Protein AF-A0AAN9VU39-F1 (afdb_monomer)

Structure (mmCIF, N/CA/C/O backbone):
data_AF-A0AAN9VU39-F1
#
_entry.id   AF-A0AAN9VU39-F1
#
loop_
_atom_site.group_PDB
_atom_site.id
_atom_site.type_symbol
_atom_site.label_atom_id
_atom_site.label_alt_id
_atom_site.label_comp_id
_atom_site.label_asym_id
_atom_site.label_entity_id
_atom_site.label_seq_id
_atom_site.pdbx_PDB_ins_code
_atom_site.Cartn_x
_atom_site.Cartn_y
_atom_site.Cartn_z
_atom_site.occupancy
_atom_site.B_iso_or_equiv
_atom_site.auth_seq_id
_atom_site.auth_comp_id
_atom_site.auth_asym_id
_atom_site.auth_atom_id
_atom_site.pdbx_PDB_model_num
ATOM 1 N N . MET A 1 1 ? 54.648 -0.731 -47.986 1.00 44.53 1 MET A N 1
ATOM 2 C CA . MET A 1 1 ? 53.985 -0.666 -46.664 1.00 44.53 1 MET A CA 1
ATOM 3 C C . MET A 1 1 ? 52.803 0.319 -46.688 1.00 44.53 1 MET A C 1
ATOM 5 O O . MET A 1 1 ? 52.684 1.154 -45.809 1.00 44.53 1 MET A O 1
ATOM 9 N N . ALA A 1 2 ? 51.923 0.244 -47.694 1.00 48.84 2 ALA A N 1
ATOM 10 C CA . ALA A 1 2 ? 50.737 1.105 -47.787 1.00 48.84 2 ALA A CA 1
ATOM 11 C C . ALA A 1 2 ? 49.758 0.513 -48.813 1.00 48.84 2 ALA A C 1
ATOM 13 O O . ALA A 1 2 ? 49.838 0.842 -49.988 1.00 48.84 2 ALA A O 1
ATOM 14 N N . ALA A 1 3 ? 48.916 -0.435 -48.392 1.00 48.38 3 ALA A N 1
ATOM 15 C CA . ALA A 1 3 ? 47.762 -0.904 -49.168 1.00 48.38 3 ALA A CA 1
ATOM 16 C C . ALA A 1 3 ? 46.893 -1.836 -48.306 1.00 48.38 3 ALA A C 1
ATOM 18 O O . ALA A 1 3 ? 47.173 -3.031 -48.231 1.00 48.38 3 ALA A O 1
ATOM 19 N N . ARG A 1 4 ? 45.877 -1.284 -47.627 1.00 50.50 4 ARG A N 1
ATOM 20 C CA . ARG A 1 4 ? 44.610 -1.950 -47.239 1.00 50.50 4 ARG A CA 1
ATOM 21 C C . ARG A 1 4 ? 43.811 -1.029 -46.309 1.00 50.50 4 ARG A C 1
ATOM 23 O O . ARG A 1 4 ? 43.969 -1.101 -45.096 1.00 50.50 4 ARG A O 1
ATOM 30 N N . ALA A 1 5 ? 42.959 -0.173 -46.872 1.00 52.25 5 ALA A N 1
ATOM 31 C CA . ALA A 1 5 ? 41.989 0.600 -46.086 1.00 52.25 5 ALA A CA 1
ATOM 32 C C . ALA A 1 5 ? 40.611 0.781 -46.759 1.00 52.25 5 ALA A C 1
ATOM 34 O O . ALA A 1 5 ? 39.761 1.452 -46.189 1.00 52.25 5 ALA A O 1
ATOM 35 N N . ASP A 1 6 ? 40.329 0.135 -47.897 1.00 48.12 6 ASP A N 1
ATOM 36 C CA . ASP A 1 6 ? 39.118 0.449 -48.688 1.00 48.12 6 ASP A CA 1
ATOM 37 C C . ASP A 1 6 ? 37.957 -0.554 -48.524 1.00 48.12 6 ASP A C 1
ATOM 39 O O . ASP A 1 6 ? 37.041 -0.618 -49.337 1.00 48.12 6 ASP A O 1
ATOM 43 N N . GLY A 1 7 ? 37.962 -1.361 -47.458 1.00 48.09 7 GLY A N 1
ATOM 44 C CA . GLY A 1 7 ? 37.033 -2.490 -47.300 1.00 48.09 7 GLY A CA 1
ATOM 45 C C . GLY A 1 7 ? 35.745 -2.259 -46.494 1.00 48.09 7 GLY A C 1
ATOM 46 O O . GLY A 1 7 ? 34.995 -3.216 -46.326 1.00 48.09 7 GLY A O 1
ATOM 47 N N . CYS A 1 8 ? 35.469 -1.063 -45.954 1.00 53.00 8 CYS A N 1
ATOM 48 C CA . CYS A 1 8 ? 34.402 -0.885 -44.942 1.00 53.00 8 CYS A CA 1
ATOM 49 C C . CYS A 1 8 ? 33.122 -0.158 -45.400 1.00 53.00 8 CYS A C 1
ATOM 51 O O . CYS A 1 8 ? 32.190 -0.028 -44.608 1.0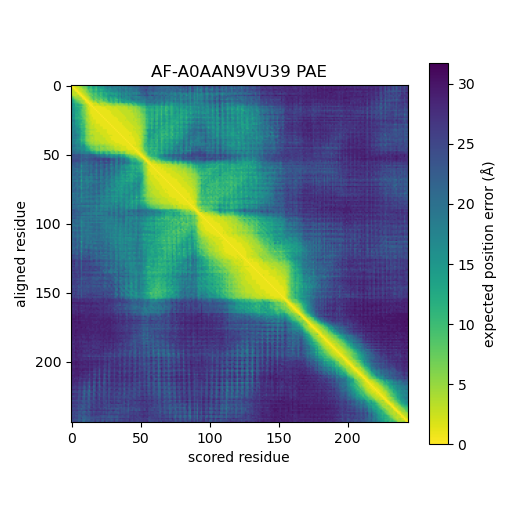0 53.00 8 CYS A O 1
ATOM 53 N N . ALA A 1 9 ? 33.019 0.311 -46.645 1.00 53.66 9 ALA A N 1
ATOM 54 C CA . ALA A 1 9 ? 31.942 1.237 -47.021 1.00 53.66 9 ALA A CA 1
ATOM 55 C C . ALA A 1 9 ? 30.575 0.587 -47.350 1.00 53.66 9 ALA A C 1
ATOM 57 O O . ALA A 1 9 ? 29.574 1.293 -47.423 1.00 53.66 9 ALA A O 1
ATOM 58 N N . ALA A 1 10 ? 30.483 -0.738 -47.518 1.00 51.12 10 ALA A N 1
ATOM 59 C CA . ALA A 1 10 ? 29.269 -1.372 -48.060 1.00 51.12 10 ALA A CA 1
ATOM 60 C C . ALA A 1 10 ? 28.300 -1.989 -47.020 1.00 51.12 10 ALA A C 1
ATOM 62 O O . ALA A 1 10 ? 27.212 -2.422 -47.390 1.00 51.12 10 ALA A O 1
ATOM 63 N N . ALA A 1 11 ? 28.641 -2.021 -45.724 1.00 52.16 11 ALA A N 1
ATOM 64 C CA . ALA A 1 11 ? 27.819 -2.677 -44.689 1.00 52.16 11 ALA A CA 1
ATOM 65 C C . ALA A 1 11 ? 26.810 -1.750 -43.964 1.00 52.16 11 ALA A C 1
ATOM 67 O O . ALA A 1 11 ? 26.073 -2.195 -43.084 1.00 52.16 11 ALA A O 1
ATOM 68 N N . ALA A 1 12 ? 26.745 -0.465 -44.329 1.00 54.16 12 ALA A N 1
ATOM 69 C CA . ALA A 1 12 ? 25.975 0.558 -43.614 1.00 54.16 12 ALA A CA 1
ATOM 70 C C . ALA A 1 12 ? 24.429 0.403 -43.590 1.00 54.16 12 ALA A C 1
ATOM 72 O O . ALA A 1 12 ? 23.830 0.778 -42.581 1.00 54.16 12 ALA A O 1
ATOM 73 N N . PRO A 1 13 ? 23.727 -0.130 -44.614 1.00 57.16 13 PRO A N 1
ATOM 74 C CA . PRO A 1 13 ? 22.259 -0.120 -44.587 1.00 57.16 13 PRO A CA 1
ATOM 75 C C . PRO A 1 13 ? 21.657 -1.215 -43.689 1.00 57.16 13 PRO A C 1
ATOM 77 O O . PRO A 1 13 ? 20.570 -1.034 -43.136 1.00 57.16 13 PRO A O 1
ATOM 80 N N . ALA A 1 14 ? 22.364 -2.332 -43.486 1.00 60.28 14 ALA A N 1
ATOM 81 C CA . ALA A 1 14 ? 21.881 -3.433 -42.650 1.00 60.28 14 ALA A CA 1
ATOM 82 C C . ALA A 1 14 ? 21.892 -3.083 -41.149 1.00 60.28 14 ALA A C 1
ATOM 84 O O . ALA A 1 14 ? 21.005 -3.506 -40.404 1.00 60.28 14 ALA A O 1
ATOM 85 N N . SER A 1 15 ? 22.850 -2.262 -40.703 1.00 72.69 15 SER A N 1
ATOM 86 C CA . SER A 1 15 ? 22.957 -1.847 -39.299 1.00 72.69 15 SER A CA 1
ATOM 87 C C . SER A 1 15 ? 21.875 -0.838 -38.901 1.00 72.69 15 SER A C 1
ATOM 89 O O . SER A 1 15 ? 21.343 -0.921 -37.795 1.00 72.69 15 SER A O 1
ATOM 91 N N . ALA A 1 16 ? 21.468 0.052 -39.812 1.00 73.06 16 ALA A N 1
ATOM 92 C CA . ALA A 1 16 ? 20.385 1.005 -39.569 1.00 73.06 16 ALA A CA 1
ATOM 93 C C . ALA A 1 16 ? 19.025 0.304 -39.386 1.00 73.06 16 ALA A C 1
ATOM 95 O O . ALA A 1 16 ? 18.257 0.645 -38.483 1.00 73.06 16 ALA A O 1
ATOM 96 N N . ALA A 1 17 ? 18.743 -0.722 -40.196 1.00 74.94 17 ALA A N 1
ATOM 97 C CA . ALA A 1 17 ? 17.526 -1.521 -40.064 1.00 74.94 17 ALA A CA 1
ATOM 98 C C . ALA A 1 17 ? 17.496 -2.317 -38.746 1.00 74.94 17 ALA A C 1
ATOM 100 O O . ALA A 1 17 ? 16.461 -2.357 -38.074 1.00 74.94 17 ALA A O 1
ATOM 101 N N . ALA A 1 18 ? 18.634 -2.891 -38.339 1.00 73.19 18 ALA A N 1
ATOM 102 C CA . ALA A 1 18 ? 18.771 -3.596 -37.065 1.00 73.19 18 ALA A CA 1
ATOM 103 C C . ALA A 1 18 ? 18.602 -2.655 -35.857 1.00 73.19 18 ALA A C 1
ATOM 105 O O . ALA A 1 18 ? 17.872 -2.982 -34.920 1.00 73.19 18 ALA A O 1
ATOM 106 N N . ALA A 1 19 ? 19.188 -1.454 -35.905 1.00 70.25 19 ALA A N 1
ATOM 107 C CA . ALA A 1 19 ? 19.027 -0.437 -34.867 1.00 70.25 19 ALA A CA 1
ATOM 108 C C . ALA A 1 19 ? 17.564 0.025 -34.738 1.00 70.25 19 ALA A C 1
ATOM 110 O O . ALA A 1 19 ? 17.028 0.111 -33.633 1.00 70.25 19 ALA A O 1
ATOM 111 N N . ALA A 1 20 ? 16.875 0.239 -35.863 1.00 75.88 20 ALA A N 1
ATOM 112 C CA . ALA A 1 20 ? 15.457 0.590 -35.862 1.00 75.88 20 ALA A CA 1
ATOM 113 C C . ALA A 1 20 ? 14.568 -0.549 -35.326 1.00 75.88 20 ALA A C 1
ATOM 115 O O . ALA A 1 20 ? 13.568 -0.295 -34.651 1.00 75.88 20 ALA A O 1
ATOM 116 N N . ALA A 1 21 ? 14.906 -1.811 -35.608 1.00 77.56 21 ALA A N 1
ATOM 117 C CA . ALA A 1 21 ? 14.196 -2.964 -35.055 1.00 77.56 21 ALA A CA 1
ATOM 118 C C . ALA A 1 21 ? 14.378 -3.066 -33.532 1.00 77.56 21 ALA A C 1
ATOM 120 O O . ALA A 1 21 ? 13.396 -3.261 -32.813 1.00 77.56 21 ALA A O 1
ATOM 121 N N . LEU A 1 22 ? 15.600 -2.849 -33.037 1.00 78.62 22 LEU A N 1
ATOM 122 C CA . LEU A 1 22 ? 15.905 -2.853 -31.608 1.00 78.62 22 LEU A CA 1
ATOM 123 C C . LEU A 1 22 ? 15.199 -1.707 -30.869 1.00 78.62 22 LEU A C 1
ATOM 125 O O . LEU A 1 22 ? 14.586 -1.942 -29.830 1.00 78.62 22 LEU A O 1
ATOM 129 N N . ALA A 1 23 ? 15.195 -0.498 -31.436 1.00 71.75 23 ALA A N 1
ATOM 130 C CA . ALA A 1 23 ? 14.487 0.648 -30.864 1.00 71.75 23 ALA A CA 1
ATOM 131 C C . ALA A 1 23 ? 12.974 0.388 -30.746 1.00 71.75 23 ALA A C 1
ATOM 133 O O . ALA A 1 23 ? 12.364 0.685 -29.719 1.00 71.75 23 ALA A O 1
ATOM 134 N N . ARG A 1 24 ? 12.357 -0.241 -31.758 1.00 84.44 24 ARG A N 1
ATOM 135 C CA . ARG A 1 24 ? 10.939 -0.642 -31.689 1.00 84.44 24 ARG A CA 1
ATOM 136 C C . ARG A 1 24 ? 10.691 -1.728 -30.646 1.00 84.44 24 ARG A C 1
ATOM 138 O O . ARG A 1 24 ? 9.650 -1.700 -29.993 1.00 84.44 24 ARG A O 1
ATOM 145 N N . ALA A 1 25 ? 11.614 -2.676 -30.487 1.00 69.50 25 ALA A N 1
ATOM 146 C CA . ALA A 1 25 ? 11.512 -3.697 -29.451 1.00 69.50 25 ALA A CA 1
ATOM 147 C C . ALA A 1 25 ? 11.569 -3.064 -28.052 1.00 69.50 25 ALA A C 1
ATOM 149 O O . ALA A 1 25 ? 10.675 -3.307 -27.248 1.00 69.50 25 ALA A O 1
ATOM 150 N N . GLN A 1 26 ? 12.533 -2.174 -27.800 1.00 75.12 26 GLN A N 1
ATOM 151 C CA . GLN A 1 26 ? 12.652 -1.445 -26.533 1.00 75.12 26 GLN A CA 1
ATOM 152 C C . GLN A 1 26 ? 11.419 -0.580 -26.240 1.00 75.12 26 GLN A C 1
ATOM 154 O O . GLN A 1 26 ? 10.913 -0.598 -25.118 1.00 75.12 26 GLN A O 1
ATOM 159 N N . ALA A 1 27 ? 10.881 0.111 -27.250 1.00 69.38 27 ALA A N 1
ATOM 160 C CA . ALA A 1 27 ? 9.658 0.898 -27.107 1.00 69.38 27 ALA A CA 1
ATOM 161 C C . ALA A 1 27 ? 8.452 0.033 -26.704 1.00 69.38 27 ALA A C 1
ATOM 163 O O . ALA A 1 27 ? 7.674 0.430 -25.839 1.00 69.38 27 ALA A O 1
ATOM 164 N N . ARG A 1 28 ? 8.309 -1.174 -27.272 1.00 79.00 28 ARG A N 1
ATOM 165 C CA . ARG A 1 28 ? 7.238 -2.112 -26.892 1.00 79.00 28 ARG A CA 1
ATOM 166 C C . ARG A 1 28 ? 7.390 -2.602 -25.457 1.00 79.00 28 ARG A C 1
ATOM 168 O O . ARG A 1 28 ? 6.394 -2.660 -24.742 1.00 79.00 28 ARG A O 1
ATOM 175 N N . THR A 1 29 ? 8.609 -2.913 -25.022 1.00 69.12 29 THR A N 1
ATOM 176 C CA . THR A 1 29 ? 8.865 -3.360 -23.644 1.00 69.12 29 THR A CA 1
ATOM 177 C C . THR A 1 29 ? 8.568 -2.252 -22.633 1.00 69.12 29 THR A C 1
ATOM 179 O O . THR A 1 29 ? 7.938 -2.513 -21.610 1.00 69.12 29 THR A O 1
ATOM 182 N N . ALA A 1 30 ? 8.940 -1.005 -22.942 1.00 63.50 30 ALA A N 1
ATOM 183 C CA . ALA A 1 30 ? 8.616 0.155 -22.112 1.00 63.50 30 ALA A CA 1
ATOM 184 C C . ALA A 1 30 ? 7.100 0.402 -22.036 1.00 63.50 30 ALA A C 1
ATOM 186 O O . ALA A 1 30 ? 6.550 0.645 -20.964 1.00 63.50 30 ALA A O 1
ATOM 187 N N . LEU A 1 31 ? 6.392 0.282 -23.161 1.00 75.06 31 LEU A N 1
ATOM 188 C CA . LEU A 1 31 ? 4.941 0.459 -23.194 1.00 75.06 31 LEU A CA 1
ATOM 189 C C . LEU A 1 31 ? 4.217 -0.658 -22.422 1.00 75.06 31 LEU A C 1
ATOM 191 O O . LEU A 1 31 ? 3.244 -0.388 -21.720 1.00 75.06 31 LEU A O 1
ATOM 195 N N . ALA A 1 32 ? 4.736 -1.890 -22.468 1.00 67.62 32 ALA A N 1
ATOM 196 C CA . ALA A 1 32 ? 4.231 -3.010 -21.677 1.00 67.62 32 ALA A CA 1
ATOM 197 C C . ALA A 1 32 ? 4.442 -2.804 -20.166 1.00 67.62 32 ALA A C 1
ATOM 199 O O . ALA A 1 32 ? 3.538 -3.102 -19.387 1.00 67.62 32 ALA A O 1
ATOM 200 N N . SER A 1 33 ? 5.585 -2.250 -19.735 1.00 69.19 33 SER A N 1
ATOM 201 C CA . SER A 1 33 ? 5.814 -1.962 -18.312 1.00 69.19 33 SER A CA 1
ATOM 202 C C . SER A 1 33 ? 4.909 -0.842 -17.799 1.00 69.19 33 SER A C 1
ATOM 204 O O . SER A 1 33 ? 4.394 -0.936 -16.687 1.00 69.19 33 SER A O 1
ATOM 206 N N . VAL A 1 34 ? 4.668 0.193 -18.612 1.00 71.94 34 VAL A N 1
ATOM 207 C CA . VAL A 1 34 ? 3.718 1.268 -18.284 1.00 71.94 34 VAL A CA 1
ATOM 208 C C . VAL A 1 34 ? 2.296 0.715 -18.189 1.00 71.94 34 VAL A C 1
ATOM 210 O O . VAL A 1 34 ? 1.611 0.972 -17.202 1.00 71.94 34 VAL A O 1
ATOM 213 N N . ALA A 1 35 ? 1.865 -0.098 -19.159 1.00 70.81 35 ALA A N 1
ATOM 214 C CA . ALA A 1 35 ? 0.548 -0.732 -19.135 1.00 70.81 35 ALA A CA 1
ATOM 215 C C . ALA A 1 35 ? 0.366 -1.645 -17.911 1.00 70.81 35 ALA A C 1
ATOM 217 O O . ALA A 1 35 ? -0.688 -1.619 -17.279 1.00 70.81 35 ALA A O 1
ATOM 218 N N . PHE A 1 36 ? 1.400 -2.399 -17.526 1.00 73.81 36 PHE A N 1
ATOM 219 C CA . PHE A 1 36 ? 1.379 -3.225 -16.319 1.00 73.81 36 PHE A CA 1
ATOM 220 C C . PHE A 1 36 ? 1.306 -2.381 -15.036 1.00 73.81 36 PHE A C 1
ATOM 222 O O . PHE A 1 36 ? 0.538 -2.703 -14.133 1.00 73.81 36 PHE A O 1
ATOM 229 N N . GLY A 1 37 ? 2.037 -1.262 -14.969 1.00 71.00 37 GLY A N 1
ATOM 230 C CA . GLY A 1 37 ? 1.946 -0.310 -13.858 1.00 71.00 37 GLY A CA 1
ATOM 231 C C . GLY A 1 37 ? 0.550 0.306 -13.718 1.00 71.00 37 GLY A C 1
ATOM 232 O O . GLY A 1 37 ? 0.005 0.345 -12.617 1.00 71.00 37 GLY A O 1
ATOM 233 N N . ILE A 1 38 ? -0.065 0.715 -14.835 1.00 69.44 38 ILE A N 1
ATOM 234 C CA . ILE A 1 38 ? -1.448 1.218 -14.864 1.00 69.44 38 ILE A CA 1
ATOM 235 C C . ILE A 1 38 ? -2.428 0.119 -14.437 1.00 69.44 38 ILE A C 1
ATOM 237 O O . ILE A 1 38 ? -3.315 0.379 -13.629 1.00 69.44 38 ILE A O 1
ATOM 241 N N . TYR A 1 39 ? -2.248 -1.118 -14.910 1.00 71.88 39 TYR A N 1
ATOM 242 C CA . TYR A 1 39 ? -3.074 -2.256 -14.502 1.00 71.88 39 TYR A CA 1
ATOM 243 C C . TYR A 1 39 ? -3.011 -2.496 -12.989 1.00 71.88 39 TYR A C 1
ATOM 245 O O . TYR A 1 39 ? -4.054 -2.631 -12.354 1.00 71.88 39 TYR A O 1
ATOM 253 N N . LEU A 1 40 ? -1.815 -2.488 -12.389 1.00 73.19 40 LEU A N 1
ATOM 254 C CA . LEU A 1 40 ? -1.658 -2.636 -10.939 1.00 73.19 40 LEU A CA 1
ATOM 255 C C . LEU A 1 40 ? -2.275 -1.468 -10.160 1.00 73.19 40 LEU A C 1
ATOM 257 O O . LEU A 1 40 ? -2.886 -1.696 -9.116 1.00 73.19 40 LEU A O 1
ATOM 261 N N . LEU A 1 41 ? -2.171 -0.238 -10.673 1.00 72.19 41 LEU A N 1
ATOM 262 C CA . LEU A 1 41 ? -2.817 0.935 -10.082 1.00 72.19 41 LEU A CA 1
ATOM 263 C C . LEU A 1 41 ? -4.348 0.796 -10.101 1.00 72.19 41 LEU A C 1
ATOM 265 O O . LEU A 1 41 ? -5.001 1.002 -9.079 1.00 72.19 41 LEU A O 1
ATOM 269 N N . CYS A 1 42 ? -4.919 0.394 -11.240 1.00 66.19 42 CYS A N 1
ATOM 270 C CA . CYS A 1 42 ? -6.352 0.144 -11.383 1.00 66.19 42 CYS A CA 1
ATOM 271 C C . CYS A 1 42 ? -6.821 -1.017 -10.500 1.00 66.19 42 CYS A C 1
ATOM 273 O O . CYS A 1 42 ? -7.872 -0.913 -9.871 1.00 66.19 42 CYS A O 1
ATOM 275 N N . LEU A 1 43 ? -6.041 -2.097 -10.408 1.00 72.12 43 LEU A N 1
ATOM 276 C CA . LEU A 1 43 ? -6.352 -3.241 -9.554 1.00 72.12 43 LEU A CA 1
ATOM 277 C C . LEU A 1 43 ? -6.331 -2.843 -8.072 1.00 72.12 43 LEU A C 1
ATOM 279 O O . LEU A 1 43 ? -7.237 -3.215 -7.332 1.00 72.12 43 LEU A O 1
ATOM 283 N N . GLY A 1 44 ? -5.359 -2.023 -7.657 1.00 62.25 44 GLY A N 1
ATOM 284 C CA . GLY A 1 44 ? -5.313 -1.427 -6.321 1.00 62.25 44 GLY A CA 1
ATOM 285 C C . GLY A 1 44 ? -6.517 -0.524 -6.038 1.00 62.25 44 GLY A C 1
ATOM 286 O O . GLY A 1 44 ? -7.136 -0.643 -4.983 1.00 62.25 44 GLY A O 1
ATOM 287 N N . GLY A 1 45 ? -6.910 0.320 -6.998 1.00 61.69 45 GLY A N 1
ATOM 288 C CA . GLY A 1 45 ? -8.104 1.168 -6.900 1.00 61.69 45 GLY A CA 1
ATOM 289 C C . GLY A 1 45 ? -9.411 0.374 -6.791 1.00 61.69 45 GLY A C 1
ATOM 290 O O . GLY A 1 45 ? -10.259 0.686 -5.957 1.00 61.69 45 GLY A O 1
ATOM 291 N N . ALA A 1 46 ? -9.557 -0.700 -7.570 1.00 62.41 46 ALA A N 1
ATOM 292 C CA . ALA A 1 46 ? -10.714 -1.59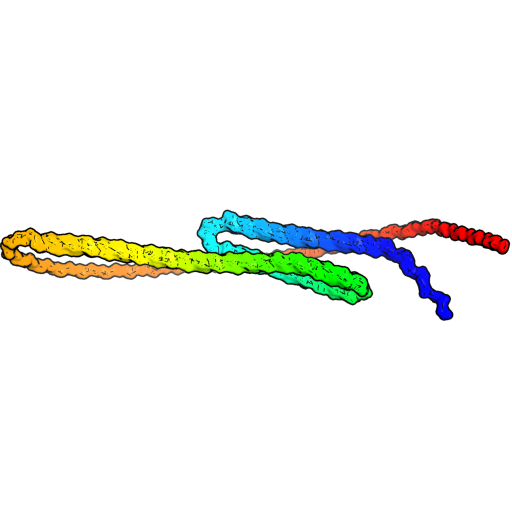2 -7.499 1.00 62.41 46 ALA A CA 1
ATOM 293 C C . ALA A 1 46 ? -10.783 -2.342 -6.156 1.00 62.41 46 ALA A C 1
ATOM 295 O O . ALA A 1 46 ? -11.868 -2.506 -5.596 1.00 62.41 46 ALA A O 1
ATOM 296 N N . TYR A 1 47 ? -9.630 -2.735 -5.600 1.00 53.88 47 TYR A N 1
ATOM 297 C CA . TYR A 1 47 ? -9.546 -3.356 -4.275 1.00 53.88 47 TYR A CA 1
ATOM 298 C C . TYR A 1 47 ? -9.934 -2.389 -3.145 1.00 53.88 47 TYR A C 1
ATOM 300 O O . TYR A 1 47 ? -10.554 -2.806 -2.167 1.00 53.88 47 TYR A O 1
ATOM 308 N N . LEU A 1 48 ? -9.623 -1.095 -3.291 1.00 52.44 48 LEU A N 1
ATOM 309 C CA . LEU A 1 48 ? -10.047 -0.042 -2.359 1.00 52.44 48 LEU A CA 1
ATOM 310 C C . LEU A 1 48 ? -11.565 0.204 -2.414 1.00 52.44 48 LEU A C 1
ATOM 312 O O . LEU A 1 48 ? -12.178 0.444 -1.377 1.00 52.44 48 LEU A O 1
ATOM 316 N N . GLY A 1 49 ? -12.185 0.085 -3.593 1.00 50.62 49 GLY A N 1
ATOM 317 C CA . GLY A 1 49 ? -13.632 0.262 -3.768 1.00 50.62 49 GLY A CA 1
ATOM 318 C C . GLY A 1 49 ? -14.493 -0.864 -3.178 1.00 50.62 49 GLY A C 1
ATOM 319 O O . GLY A 1 49 ? -15.630 -0.621 -2.784 1.00 50.62 49 GLY A O 1
ATOM 320 N N . TYR A 1 50 ? -13.958 -2.084 -3.068 1.00 51.06 50 TYR A N 1
ATOM 321 C CA . TYR A 1 50 ? -14.697 -3.254 -2.565 1.00 51.06 50 TYR A CA 1
ATOM 322 C C . TYR A 1 50 ? -14.622 -3.451 -1.038 1.00 51.06 50 TYR A C 1
ATOM 324 O O . TYR A 1 50 ? -15.296 -4.322 -0.490 1.00 51.06 50 TYR A O 1
ATOM 332 N N . GLY A 1 51 ? -13.812 -2.659 -0.330 1.00 45.06 51 GLY A N 1
ATOM 333 C CA . GLY A 1 51 ? -13.430 -2.911 1.062 1.00 45.06 51 GLY A CA 1
ATOM 334 C C . GLY A 1 51 ? -14.040 -1.970 2.099 1.00 45.06 51 GLY A C 1
ATOM 335 O O . GLY A 1 51 ? -13.341 -1.586 3.028 1.00 45.06 51 GLY A O 1
ATOM 336 N N . HIS A 1 52 ? -15.311 -1.583 1.987 1.00 46.47 52 HIS A N 1
ATOM 337 C CA . HIS A 1 52 ? -15.914 -0.595 2.898 1.00 46.47 52 HIS A CA 1
ATOM 338 C C . HIS A 1 52 ? -16.286 -1.129 4.304 1.00 46.47 52 HIS A C 1
ATOM 340 O O . HIS A 1 52 ? -16.967 -0.437 5.062 1.00 46.47 52 HIS A O 1
ATOM 346 N N . SER A 1 53 ? -15.865 -2.345 4.692 1.00 54.31 53 SER A N 1
ATOM 347 C CA . SER A 1 53 ? -16.289 -2.960 5.972 1.00 54.31 53 SER A CA 1
ATOM 348 C C . SER A 1 53 ? -15.213 -3.649 6.816 1.00 54.31 53 SER A C 1
ATOM 350 O O . SER A 1 53 ? -15.540 -4.177 7.872 1.00 54.31 53 SER A O 1
ATOM 352 N N . TYR A 1 54 ? -13.930 -3.595 6.458 1.00 48.59 54 TYR A N 1
ATOM 353 C CA . TYR A 1 54 ? -12.864 -4.046 7.361 1.00 48.59 54 TYR A CA 1
ATOM 354 C C . TYR A 1 54 ? -11.699 -3.065 7.287 1.00 48.59 54 TYR A C 1
ATOM 356 O O . TYR A 1 54 ? -11.286 -2.699 6.203 1.00 48.59 54 TYR A O 1
ATOM 364 N N . HIS A 1 55 ? -11.189 -2.618 8.433 1.00 54.91 55 HIS A N 1
ATOM 365 C CA . HIS A 1 55 ? -10.258 -1.484 8.582 1.00 54.91 55 HIS A CA 1
ATOM 366 C C . HIS A 1 55 ? -8.765 -1.869 8.409 1.00 54.91 55 HIS A C 1
ATOM 368 O O . HIS A 1 55 ? -7.876 -1.042 8.576 1.00 54.91 55 HIS A O 1
ATOM 374 N N . ARG A 1 56 ? -8.466 -3.137 8.080 1.00 56.56 56 ARG A N 1
ATOM 375 C CA . ARG A 1 56 ? -7.106 -3.675 7.837 1.00 56.56 56 ARG A CA 1
ATOM 376 C C . ARG A 1 56 ? -6.587 -3.727 6.376 1.00 56.56 56 ARG A C 1
ATOM 378 O O . ARG A 1 56 ? -5.375 -3.837 6.216 1.00 56.56 56 ARG A O 1
ATOM 385 N N . PRO A 1 57 ? -7.397 -3.673 5.300 1.00 56.12 57 PRO A N 1
ATOM 386 C CA . PRO A 1 57 ? -6.924 -3.882 3.935 1.00 56.12 57 PRO A CA 1
ATOM 387 C C . PRO A 1 57 ? -6.212 -2.659 3.346 1.00 56.12 57 PRO A C 1
ATOM 389 O O . PRO A 1 57 ? -5.390 -2.836 2.456 1.00 56.12 57 PRO A O 1
ATOM 392 N N . ILE A 1 58 ? -6.453 -1.441 3.848 1.00 59.59 58 ILE A N 1
ATOM 393 C CA . ILE A 1 58 ? -5.836 -0.216 3.305 1.00 59.59 58 ILE A CA 1
ATOM 394 C C . ILE A 1 58 ? -4.325 -0.202 3.567 1.00 59.59 58 ILE A C 1
ATOM 396 O O . ILE A 1 58 ? -3.538 0.050 2.656 1.00 59.59 58 ILE A O 1
ATOM 400 N N . THR A 1 59 ? -3.898 -0.560 4.779 1.00 59.78 59 THR A N 1
ATOM 401 C CA . THR A 1 59 ? -2.474 -0.628 5.138 1.00 59.78 59 THR A CA 1
ATOM 402 C C . THR A 1 59 ? -1.750 -1.725 4.352 1.00 59.78 59 THR A C 1
ATOM 404 O O . THR A 1 59 ? -0.633 -1.513 3.886 1.00 59.78 59 THR A O 1
ATOM 407 N N . TYR A 1 60 ? -2.404 -2.872 4.129 1.00 60.75 60 TYR A N 1
ATOM 408 C CA . TYR A 1 60 ? -1.870 -3.949 3.288 1.00 60.75 60 TYR A CA 1
ATOM 409 C C . TYR A 1 60 ? -1.807 -3.562 1.807 1.00 60.75 60 TYR A C 1
ATOM 411 O O . TYR A 1 60 ? -0.829 -3.881 1.137 1.00 60.75 60 TYR A O 1
ATOM 419 N N . ALA A 1 61 ? -2.806 -2.845 1.291 1.00 61.84 61 ALA A N 1
ATOM 420 C CA . ALA A 1 61 ? -2.810 -2.366 -0.087 1.00 61.84 61 ALA A CA 1
ATOM 421 C C . ALA A 1 61 ? -1.690 -1.342 -0.322 1.00 61.84 61 ALA A C 1
ATOM 423 O O . ALA A 1 61 ? -0.946 -1.469 -1.290 1.00 61.84 61 ALA A O 1
ATOM 424 N N . LEU A 1 62 ? -1.502 -0.387 0.594 1.00 66.50 62 LEU A N 1
ATOM 425 C CA . LEU A 1 62 ? -0.405 0.581 0.523 1.00 66.50 62 LEU A CA 1
ATOM 426 C C . LEU A 1 62 ? 0.969 -0.089 0.658 1.00 66.50 62 LEU A C 1
ATOM 428 O O . LEU A 1 62 ? 1.882 0.245 -0.096 1.00 66.50 62 LEU A O 1
ATOM 432 N N . ALA A 1 63 ? 1.114 -1.074 1.550 1.00 61.78 63 ALA A N 1
ATOM 433 C CA . ALA A 1 63 ? 2.343 -1.859 1.666 1.00 61.78 63 ALA A CA 1
ATOM 434 C C . ALA A 1 63 ? 2.642 -2.647 0.379 1.00 61.78 63 ALA A C 1
ATOM 436 O O . ALA A 1 63 ? 3.781 -2.655 -0.081 1.00 61.78 63 ALA A O 1
ATOM 437 N N . ASN A 1 64 ? 1.622 -3.239 -0.248 1.00 68.88 64 ASN A N 1
ATOM 438 C CA . ASN A 1 64 ? 1.772 -3.973 -1.503 1.00 68.88 64 ASN A CA 1
ATOM 439 C C . ASN A 1 64 ? 2.107 -3.049 -2.679 1.00 68.88 64 ASN A C 1
ATOM 441 O O . ASN A 1 64 ? 2.960 -3.392 -3.492 1.00 68.88 64 ASN A O 1
ATOM 445 N N . VAL A 1 65 ? 1.496 -1.862 -2.757 1.00 72.12 65 VAL A N 1
ATOM 446 C CA . VAL A 1 65 ? 1.814 -0.860 -3.788 1.00 72.12 65 VAL A CA 1
ATOM 447 C C . VAL A 1 65 ? 3.235 -0.322 -3.597 1.00 72.12 65 VAL A C 1
ATOM 449 O O . VAL A 1 65 ? 3.983 -0.221 -4.569 1.00 72.12 65 VAL A O 1
ATOM 452 N N . SER A 1 66 ? 3.648 -0.050 -2.355 1.00 69.44 66 SER A N 1
ATOM 453 C CA . SER A 1 66 ? 5.019 0.357 -2.014 1.00 69.44 66 SER A CA 1
ATOM 454 C C . SER A 1 66 ? 6.044 -0.728 -2.369 1.00 69.44 66 SER A C 1
ATOM 456 O O . SER A 1 66 ? 7.044 -0.462 -3.034 1.00 69.44 66 SER A O 1
ATOM 458 N N . MET A 1 67 ? 5.765 -1.987 -2.022 1.00 70.19 67 MET A N 1
ATOM 459 C CA . MET A 1 67 ? 6.647 -3.107 -2.349 1.00 70.19 67 MET A CA 1
ATOM 460 C C . MET A 1 67 ? 6.718 -3.347 -3.866 1.00 70.19 67 MET A C 1
ATOM 462 O O . MET A 1 67 ? 7.805 -3.563 -4.399 1.00 70.19 67 MET A O 1
ATOM 466 N N . ALA A 1 68 ? 5.597 -3.234 -4.586 1.00 69.75 68 ALA A N 1
ATOM 467 C CA . ALA A 1 68 ? 5.550 -3.365 -6.042 1.00 69.75 68 ALA A CA 1
ATOM 468 C C . ALA A 1 68 ? 6.314 -2.238 -6.755 1.00 69.75 68 ALA A C 1
ATOM 470 O O . ALA A 1 68 ? 7.044 -2.499 -7.710 1.00 69.75 68 ALA A O 1
ATOM 471 N N . THR A 1 69 ? 6.193 -0.995 -6.280 1.00 72.31 69 THR A N 1
ATOM 472 C CA . THR A 1 69 ? 6.940 0.151 -6.828 1.00 72.31 69 THR A CA 1
ATOM 473 C C . THR A 1 69 ? 8.433 0.056 -6.529 1.00 72.31 69 THR A C 1
ATOM 475 O O . THR A 1 69 ? 9.248 0.293 -7.424 1.00 72.31 69 THR A O 1
ATOM 478 N N . ALA A 1 70 ? 8.817 -0.378 -5.326 1.00 66.56 70 ALA A N 1
ATOM 479 C CA . ALA A 1 70 ? 10.210 -0.667 -4.991 1.00 66.56 70 ALA A CA 1
ATOM 480 C C . ALA A 1 70 ? 10.789 -1.784 -5.878 1.00 66.56 70 ALA A C 1
ATOM 482 O O . ALA A 1 70 ? 11.887 -1.643 -6.418 1.00 66.56 70 ALA A O 1
ATOM 483 N N . PHE A 1 71 ? 10.029 -2.861 -6.096 1.00 68.94 71 PHE A N 1
ATOM 484 C CA . PHE A 1 71 ? 10.441 -3.981 -6.941 1.00 68.94 71 PHE A CA 1
ATOM 485 C C . PHE A 1 71 ? 10.571 -3.577 -8.415 1.00 68.94 71 PHE A C 1
ATOM 487 O O . PHE A 1 71 ? 11.572 -3.891 -9.057 1.00 68.94 71 PHE A O 1
ATOM 494 N N . ALA A 1 72 ? 9.618 -2.802 -8.942 1.00 70.69 72 ALA A N 1
ATOM 495 C CA . ALA A 1 72 ? 9.689 -2.254 -10.296 1.00 70.69 72 ALA A CA 1
ATOM 496 C C . ALA A 1 72 ? 10.915 -1.344 -10.478 1.00 70.69 72 ALA A C 1
ATOM 498 O O . ALA A 1 72 ? 11.614 -1.435 -11.487 1.00 70.69 72 ALA A O 1
ATOM 499 N N . THR A 1 73 ? 11.228 -0.525 -9.471 1.00 73.62 73 THR A N 1
ATOM 500 C CA . THR A 1 73 ? 12.418 0.338 -9.466 1.00 73.62 73 THR A CA 1
ATOM 501 C C . THR A 1 73 ? 13.710 -0.486 -9.442 1.00 73.62 73 THR A C 1
ATOM 503 O O . THR A 1 73 ? 14.672 -0.148 -10.131 1.00 73.62 73 THR A O 1
ATOM 506 N N . GLN A 1 74 ? 13.748 -1.593 -8.697 1.00 71.44 74 GLN A N 1
ATOM 507 C CA . GLN A 1 74 ? 14.875 -2.532 -8.682 1.00 71.44 74 GLN A CA 1
ATOM 508 C C . GLN A 1 74 ? 15.082 -3.210 -10.042 1.00 71.44 74 GLN A C 1
ATOM 510 O O . GLN A 1 74 ? 16.194 -3.187 -10.569 1.00 71.44 74 GLN A O 1
ATOM 515 N N . ILE A 1 75 ? 14.016 -3.742 -10.652 1.00 71.50 75 ILE A N 1
ATOM 516 C CA . ILE A 1 75 ? 14.076 -4.341 -11.996 1.00 71.50 75 ILE A CA 1
ATOM 517 C C . ILE A 1 75 ? 14.591 -3.319 -13.010 1.00 71.50 75 ILE A C 1
ATOM 519 O O . ILE A 1 75 ? 15.430 -3.647 -13.848 1.00 71.50 75 ILE A O 1
ATOM 523 N N . PHE A 1 76 ? 14.128 -2.073 -12.914 1.00 75.56 76 PHE A N 1
ATOM 524 C CA . PHE A 1 76 ? 14.559 -1.001 -13.797 1.00 75.56 76 PHE A CA 1
ATOM 525 C C . PHE A 1 76 ? 16.063 -0.704 -13.669 1.00 75.56 76 PHE A C 1
ATOM 527 O O . PHE A 1 76 ? 16.764 -0.646 -14.679 1.00 75.56 76 PHE A O 1
ATOM 534 N N . HIS A 1 77 ? 16.591 -0.610 -12.444 1.00 76.75 77 HIS A N 1
ATOM 535 C CA . HIS A 1 77 ? 18.033 -0.454 -12.221 1.00 76.75 77 HIS A CA 1
ATOM 536 C C . HIS A 1 77 ? 18.838 -1.648 -12.748 1.00 76.75 77 HIS A C 1
ATOM 538 O O . HIS A 1 77 ? 19.869 -1.448 -13.390 1.00 76.75 77 HIS A O 1
ATOM 544 N N . ILE A 1 78 ? 18.370 -2.882 -12.531 1.00 75.38 78 ILE A N 1
ATOM 545 C CA . ILE A 1 78 ? 19.034 -4.091 -13.044 1.00 75.38 78 ILE A CA 1
ATOM 546 C C . ILE A 1 78 ? 19.058 -4.080 -14.578 1.00 75.38 78 ILE A C 1
ATOM 548 O O . ILE A 1 78 ? 20.094 -4.372 -15.170 1.00 75.38 78 ILE A O 1
ATOM 552 N N . ALA A 1 79 ? 17.958 -3.692 -15.229 1.00 71.75 79 ALA A N 1
ATOM 553 C CA . ALA A 1 79 ? 17.882 -3.589 -16.684 1.00 71.75 79 ALA A CA 1
ATOM 554 C C . ALA A 1 79 ? 18.851 -2.531 -17.243 1.00 71.75 79 ALA A C 1
ATOM 556 O O . ALA A 1 79 ? 19.514 -2.780 -18.251 1.00 71.75 79 ALA A O 1
ATOM 557 N N . ILE A 1 80 ? 18.989 -1.386 -16.565 1.00 76.88 80 ILE A N 1
ATOM 558 C CA . ILE A 1 80 ? 19.977 -0.357 -16.918 1.00 76.88 80 ILE A CA 1
ATOM 559 C C . ILE A 1 80 ? 21.402 -0.900 -16.778 1.00 76.88 80 ILE A C 1
ATOM 561 O O . ILE A 1 80 ? 22.195 -0.793 -17.714 1.00 76.88 80 ILE A O 1
ATOM 565 N N . LEU A 1 81 ? 21.732 -1.511 -15.637 1.00 76.19 81 LEU A N 1
ATOM 566 C CA . LEU A 1 81 ? 23.063 -2.072 -15.389 1.00 76.19 81 LEU A CA 1
ATOM 567 C C . LEU A 1 81 ? 23.410 -3.171 -16.398 1.00 76.19 81 LEU A C 1
ATOM 569 O O . LEU A 1 81 ? 24.534 -3.217 -16.896 1.00 76.19 81 LEU A O 1
ATOM 573 N N . TYR A 1 82 ? 22.436 -4.011 -16.750 1.00 73.75 82 TYR A N 1
ATOM 574 C CA . TYR A 1 82 ? 22.585 -5.025 -17.786 1.00 73.75 82 TYR A CA 1
ATOM 575 C C . TYR A 1 82 ? 22.836 -4.396 -19.163 1.00 73.75 82 TYR A C 1
ATOM 577 O O . TYR A 1 82 ? 23.756 -4.812 -19.864 1.00 73.75 82 TYR A O 1
ATOM 585 N N . GLY A 1 83 ? 22.095 -3.345 -19.530 1.00 68.81 83 GLY A N 1
ATOM 586 C CA . GLY A 1 83 ? 22.325 -2.596 -20.768 1.00 68.81 83 GLY A CA 1
ATOM 587 C C . GLY A 1 83 ? 23.733 -1.995 -20.847 1.00 68.81 83 GLY A C 1
ATOM 588 O O . GLY A 1 83 ? 24.406 -2.125 -21.871 1.00 68.81 83 GLY A O 1
ATOM 589 N N . ILE A 1 84 ? 24.222 -1.416 -19.746 1.00 71.25 84 ILE A N 1
ATOM 590 C CA . ILE A 1 84 ? 25.593 -0.891 -19.641 1.00 71.25 84 ILE A CA 1
ATOM 591 C C . ILE A 1 84 ? 26.620 -2.022 -19.793 1.00 71.25 84 ILE A C 1
ATOM 593 O O . ILE A 1 84 ? 27.599 -1.870 -20.526 1.00 71.25 84 ILE A O 1
ATOM 597 N N . PHE A 1 85 ? 26.401 -3.162 -19.131 1.00 71.56 85 PHE A N 1
ATOM 598 C CA . PHE A 1 85 ? 27.291 -4.322 -19.196 1.00 71.56 85 PHE A CA 1
ATOM 599 C C . PHE A 1 85 ? 27.399 -4.888 -20.619 1.00 71.56 85 PHE A C 1
ATOM 601 O O . PHE A 1 85 ? 28.507 -5.104 -21.113 1.00 71.56 85 PHE A O 1
ATOM 608 N N . VAL A 1 86 ? 26.264 -5.061 -21.303 1.00 69.94 86 VAL A N 1
ATOM 609 C CA . VAL A 1 86 ? 26.206 -5.562 -22.685 1.00 69.94 86 VAL A CA 1
ATOM 610 C C . VAL A 1 86 ? 26.896 -4.595 -23.653 1.00 69.94 86 VAL A C 1
ATOM 612 O O . VAL A 1 86 ? 27.706 -5.032 -24.470 1.00 69.94 86 VAL A O 1
ATOM 615 N N . ASN A 1 87 ? 26.677 -3.281 -23.518 1.00 62.41 87 ASN A N 1
ATOM 616 C CA . ASN A 1 87 ? 27.366 -2.275 -24.340 1.00 62.41 87 ASN A CA 1
ATOM 617 C C . ASN A 1 87 ? 28.885 -2.280 -24.134 1.00 62.41 87 ASN A C 1
ATOM 619 O O . ASN A 1 87 ? 29.645 -2.122 -25.090 1.00 62.41 87 ASN A O 1
ATOM 623 N N . LYS A 1 88 ? 29.345 -2.503 -22.897 1.00 66.94 88 LYS A N 1
ATOM 624 C CA . LYS A 1 88 ? 30.777 -2.595 -22.593 1.00 66.94 88 LYS A CA 1
ATOM 625 C C . LYS A 1 88 ? 31.425 -3.819 -23.252 1.00 66.94 88 LYS A C 1
ATOM 627 O O . LYS A 1 88 ? 32.570 -3.730 -23.685 1.00 66.94 88 LYS A O 1
ATOM 632 N N . PHE A 1 89 ? 30.693 -4.929 -23.362 1.00 66.69 89 PHE A N 1
ATOM 633 C CA . PHE A 1 89 ? 31.153 -6.151 -24.033 1.00 66.69 89 PHE A CA 1
ATOM 634 C C . PHE A 1 89 ? 31.200 -6.032 -25.564 1.00 66.69 89 PHE A C 1
ATOM 636 O O . PHE A 1 89 ? 32.015 -6.695 -26.198 1.00 66.69 89 PHE A O 1
ATOM 643 N N . LEU A 1 90 ? 30.369 -5.171 -26.159 1.00 72.19 90 LEU A N 1
ATOM 644 C CA . LEU A 1 90 ? 30.289 -4.973 -27.613 1.00 72.19 90 LEU A CA 1
ATOM 645 C C . LEU A 1 90 ? 31.315 -3.966 -28.173 1.00 72.19 90 LEU A C 1
ATOM 647 O O . LEU A 1 90 ? 31.381 -3.774 -29.383 1.00 72.19 90 LEU A O 1
ATOM 651 N N . GLY A 1 91 ? 32.145 -3.340 -27.329 1.00 59.75 91 GLY A N 1
ATOM 652 C CA . GLY A 1 91 ? 33.305 -2.547 -27.770 1.00 59.75 91 GLY A CA 1
ATOM 653 C C . GLY A 1 91 ? 33.010 -1.134 -28.303 1.00 59.75 91 GLY A C 1
ATOM 654 O O . GLY A 1 91 ? 33.943 -0.417 -28.666 1.00 59.75 91 GLY A O 1
ATOM 655 N N . CYS A 1 92 ? 31.755 -0.676 -28.305 1.00 62.12 92 CYS A N 1
ATOM 656 C CA . CYS A 1 92 ? 31.397 0.681 -28.731 1.00 62.12 92 CYS A CA 1
ATOM 657 C C . CYS A 1 92 ? 31.565 1.703 -27.591 1.00 62.12 92 CYS A C 1
ATOM 659 O O . CYS A 1 92 ? 30.626 2.032 -26.869 1.00 62.12 92 CYS A O 1
ATOM 661 N N . GLN A 1 93 ? 32.771 2.261 -27.438 1.00 63.44 93 GLN A N 1
ATOM 662 C CA . GLN A 1 93 ? 33.065 3.256 -26.391 1.00 63.44 93 GLN A CA 1
ATOM 663 C C . GLN A 1 93 ? 32.197 4.529 -26.451 1.00 63.44 93 GLN A C 1
ATOM 665 O O . GLN A 1 93 ? 31.945 5.139 -25.413 1.00 63.44 93 GLN A O 1
ATOM 670 N N . LYS A 1 94 ? 31.725 4.937 -27.637 1.00 66.81 94 LYS A N 1
ATOM 671 C CA . LYS A 1 94 ? 30.884 6.138 -27.797 1.00 66.81 94 LYS A CA 1
ATOM 672 C C . LYS A 1 94 ? 29.458 5.938 -27.273 1.00 66.81 94 LYS A C 1
ATOM 674 O O . LYS A 1 94 ? 28.891 6.873 -26.714 1.00 66.81 94 LYS A O 1
ATOM 679 N N . ASP A 1 95 ? 28.924 4.722 -27.352 1.00 66.62 95 ASP A N 1
ATOM 680 C CA . ASP A 1 95 ? 27.565 4.414 -26.886 1.00 66.62 95 ASP A CA 1
ATOM 681 C C . ASP A 1 95 ? 27.486 4.298 -25.359 1.00 66.62 95 ASP A C 1
ATOM 683 O O . ASP A 1 95 ? 26.441 4.560 -24.759 1.00 66.62 95 ASP A O 1
ATOM 687 N N . LEU A 1 96 ? 28.615 3.999 -24.704 1.00 70.62 96 LEU A N 1
ATOM 688 C CA . LEU A 1 96 ? 28.706 3.955 -23.246 1.00 70.62 96 LEU A CA 1
ATOM 689 C C . LEU A 1 96 ? 28.375 5.319 -22.618 1.00 70.62 96 LEU A C 1
ATOM 691 O O . LEU A 1 96 ? 27.616 5.373 -21.656 1.00 70.62 96 LEU A O 1
ATOM 695 N N . VAL A 1 97 ? 28.901 6.417 -23.172 1.00 73.75 97 VAL A N 1
ATOM 696 C CA . VAL A 1 97 ? 28.691 7.771 -22.625 1.00 73.75 97 VAL A CA 1
ATOM 697 C C . VAL A 1 97 ? 27.229 8.196 -22.759 1.00 73.75 97 VAL A C 1
ATOM 699 O O . VAL A 1 97 ? 26.648 8.686 -21.792 1.00 73.75 97 VAL A O 1
ATOM 702 N N . TYR A 1 98 ? 26.596 7.943 -23.909 1.00 71.81 98 TYR A N 1
ATOM 703 C CA . TYR A 1 98 ? 25.170 8.227 -24.100 1.00 71.81 98 TYR A CA 1
ATOM 704 C C . TYR A 1 98 ? 24.282 7.367 -23.194 1.00 71.81 98 TYR A C 1
ATOM 706 O O . TYR A 1 98 ? 23.343 7.889 -22.595 1.00 71.81 98 TYR A O 1
ATOM 714 N N . SER A 1 99 ? 24.610 6.082 -23.022 1.00 72.31 99 SER A N 1
ATOM 715 C CA . SER A 1 99 ? 23.900 5.192 -22.095 1.00 72.31 99 SER A CA 1
ATOM 716 C C . SER A 1 99 ? 24.014 5.669 -20.645 1.00 72.31 99 SER A C 1
ATOM 718 O O . SER A 1 99 ? 23.039 5.605 -19.894 1.00 72.31 99 SER A O 1
ATOM 720 N N . LEU A 1 100 ? 25.185 6.160 -20.237 1.00 73.44 100 LEU A N 1
ATOM 721 C CA . LEU A 1 100 ? 25.436 6.632 -18.875 1.00 73.44 100 LEU A CA 1
ATOM 722 C C . LEU A 1 100 ? 24.743 7.979 -18.617 1.00 73.44 100 LEU A C 1
ATOM 724 O O . LEU A 1 100 ? 24.085 8.132 -17.590 1.00 73.44 100 LEU A O 1
ATOM 728 N N . CYS A 1 101 ? 24.777 8.905 -19.583 1.00 70.94 101 CYS A N 1
ATOM 729 C CA . CYS A 1 101 ? 24.010 10.155 -19.537 1.00 70.94 101 CYS A CA 1
ATOM 730 C C . CYS A 1 101 ? 22.496 9.914 -19.495 1.00 70.94 101 CYS A C 1
ATOM 732 O O . CYS A 1 101 ? 21.806 10.557 -18.709 1.00 70.94 101 CYS A O 1
ATOM 734 N N . ALA A 1 102 ? 21.969 8.975 -20.287 1.00 75.62 102 ALA A N 1
ATOM 735 C CA . ALA A 1 102 ? 20.550 8.624 -20.251 1.00 75.62 102 ALA A CA 1
ATOM 736 C C . ALA A 1 102 ? 20.150 8.035 -18.889 1.00 75.62 102 ALA A C 1
ATOM 738 O O . ALA A 1 102 ? 19.124 8.409 -18.329 1.00 75.62 102 ALA A O 1
ATOM 739 N N . SER A 1 103 ? 20.994 7.171 -18.317 1.00 74.88 103 SER A N 1
ATOM 740 C CA . SER A 1 103 ? 20.765 6.582 -16.991 1.00 74.88 103 SER A CA 1
ATOM 741 C C . SER A 1 103 ? 20.767 7.643 -15.887 1.00 74.88 103 SER A C 1
ATOM 743 O O . SER A 1 103 ? 19.885 7.645 -15.031 1.00 74.88 103 SER A O 1
ATOM 745 N N . LEU A 1 104 ? 21.717 8.583 -15.938 1.00 72.88 104 LEU A N 1
ATOM 746 C CA . LEU A 1 104 ? 21.775 9.728 -15.027 1.00 72.88 104 LEU A CA 1
ATOM 747 C C . LEU A 1 104 ? 20.546 10.627 -15.168 1.00 72.88 104 LEU A C 1
ATOM 749 O O . LEU A 1 104 ? 19.933 10.966 -14.160 1.00 72.88 104 LEU A O 1
ATOM 753 N N . ALA A 1 105 ? 20.148 10.965 -16.396 1.00 71.94 105 ALA A N 1
ATOM 754 C CA . ALA A 1 105 ? 18.971 11.790 -16.649 1.00 71.94 105 ALA A CA 1
ATOM 755 C C . ALA A 1 105 ? 17.699 11.138 -16.091 1.00 71.94 105 ALA A C 1
ATOM 757 O O . ALA A 1 105 ? 16.915 11.798 -15.413 1.00 71.94 105 ALA A O 1
ATOM 758 N N . ILE A 1 106 ? 17.526 9.829 -16.298 1.00 78.19 106 ILE A N 1
ATOM 759 C CA . ILE A 1 106 ? 16.386 9.099 -15.741 1.00 78.19 106 ILE A CA 1
ATOM 760 C C . ILE A 1 106 ? 16.455 9.090 -14.214 1.00 78.19 106 ILE A C 1
ATOM 762 O O . ILE A 1 106 ? 15.458 9.407 -13.577 1.00 78.19 106 ILE A O 1
ATOM 766 N N . SER A 1 107 ? 17.624 8.823 -13.624 1.00 73.69 107 SER A N 1
ATOM 767 C CA . SER A 1 107 ? 17.798 8.838 -12.168 1.00 73.69 107 SER A CA 1
ATOM 768 C C . SER A 1 107 ? 17.467 10.200 -11.553 1.00 73.69 107 SER A C 1
ATOM 770 O O . SER A 1 107 ? 16.844 10.247 -10.494 1.00 73.69 107 SER A O 1
ATOM 772 N N . MET A 1 108 ? 17.857 11.306 -12.196 1.00 73.56 108 MET A N 1
ATOM 773 C CA . MET A 1 108 ? 17.540 12.656 -11.717 1.00 73.56 108 MET A CA 1
ATOM 774 C C . MET A 1 108 ? 16.043 12.957 -11.794 1.00 73.56 108 MET A C 1
ATOM 776 O O . MET A 1 108 ? 15.524 13.668 -10.936 1.00 73.56 108 MET A O 1
ATOM 780 N N . VAL A 1 109 ? 15.340 12.391 -12.779 1.00 73.25 109 VAL A N 1
ATOM 781 C CA . VAL A 1 109 ? 13.886 12.530 -12.895 1.00 73.25 109 VAL A CA 1
ATOM 782 C C . VAL A 1 109 ? 13.168 11.629 -11.897 1.00 73.25 109 VAL A C 1
ATOM 784 O O . VAL A 1 109 ? 12.231 12.088 -11.262 1.00 73.25 109 VAL A O 1
ATOM 787 N N . THR A 1 110 ? 13.587 10.376 -11.702 1.00 78.00 110 THR A N 1
ATOM 788 C CA . THR A 1 110 ? 12.874 9.416 -10.841 1.00 78.00 110 THR A CA 1
ATOM 789 C C . THR A 1 110 ? 13.138 9.614 -9.350 1.00 78.00 110 THR A C 1
ATOM 791 O O . THR A 1 110 ? 12.250 9.349 -8.539 1.00 78.00 110 THR A O 1
ATOM 794 N N . ALA A 1 111 ? 14.319 10.108 -8.965 1.00 73.38 111 ALA A N 1
ATOM 795 C CA . ALA A 1 111 ? 14.677 10.362 -7.568 1.00 73.38 111 ALA A CA 1
ATOM 796 C C . ALA A 1 111 ? 13.643 11.217 -6.801 1.00 73.38 111 ALA A C 1
ATOM 798 O O . ALA A 1 111 ? 13.164 10.749 -5.762 1.00 73.38 111 ALA A O 1
ATOM 799 N N . PRO A 1 112 ? 13.210 12.403 -7.282 1.00 71.00 112 PRO A N 1
ATOM 800 C CA . PRO A 1 112 ? 12.222 13.207 -6.565 1.00 71.00 112 PRO A CA 1
ATOM 801 C C . PRO A 1 112 ? 10.871 12.496 -6.420 1.00 71.00 112 PRO A C 1
ATOM 803 O O . PRO A 1 112 ? 10.253 12.604 -5.365 1.00 71.00 112 PRO A O 1
ATOM 806 N N . PHE A 1 113 ? 10.430 11.707 -7.406 1.00 67.94 113 PHE A N 1
ATOM 807 C CA . PHE A 1 113 ? 9.180 10.943 -7.284 1.00 67.94 113 PHE A CA 1
ATOM 808 C C . PHE A 1 113 ? 9.273 9.855 -6.215 1.00 67.94 113 PHE A C 1
ATOM 810 O O . PHE A 1 113 ? 8.347 9.702 -5.416 1.00 67.94 113 PHE A O 1
ATOM 817 N N . THR A 1 114 ? 10.393 9.127 -6.151 1.00 75.31 114 THR A N 1
ATOM 818 C CA . THR A 1 114 ? 10.606 8.131 -5.087 1.00 75.31 114 THR A CA 1
ATOM 819 C C . THR A 1 114 ? 10.665 8.784 -3.707 1.00 75.31 114 THR A C 1
ATOM 821 O O . THR A 1 114 ? 10.071 8.273 -2.760 1.00 75.31 114 THR A O 1
ATOM 824 N N . PHE A 1 115 ? 11.291 9.959 -3.604 1.00 67.69 115 PHE A N 1
ATOM 825 C CA . PHE A 1 115 ? 11.370 10.725 -2.365 1.00 67.69 115 PHE A CA 1
ATOM 826 C C . PHE A 1 115 ? 9.999 11.245 -1.908 1.00 67.69 115 PHE A C 1
ATOM 828 O O . PHE A 1 115 ? 9.635 11.071 -0.748 1.00 67.69 115 PHE A O 1
ATOM 835 N N . ILE A 1 116 ? 9.195 11.808 -2.817 1.00 73.44 116 ILE A N 1
ATOM 836 C CA . ILE A 1 116 ? 7.823 12.253 -2.520 1.00 73.44 116 ILE A CA 1
ATOM 837 C C . ILE A 1 116 ? 6.958 11.069 -2.081 1.00 73.44 116 ILE A C 1
ATOM 839 O O . ILE A 1 116 ? 6.251 11.163 -1.081 1.00 73.44 116 ILE A O 1
ATOM 843 N N . THR A 1 117 ? 7.052 9.934 -2.779 1.00 76.56 117 THR A N 1
ATOM 844 C CA . THR A 1 117 ? 6.300 8.717 -2.430 1.00 76.56 117 THR A CA 1
ATOM 845 C C . THR A 1 117 ? 6.662 8.226 -1.029 1.00 76.56 117 THR A C 1
ATOM 847 O O . THR A 1 117 ? 5.778 7.871 -0.251 1.00 76.56 117 THR A O 1
ATOM 850 N N . LEU A 1 118 ? 7.950 8.265 -0.674 1.00 79.69 118 LEU A N 1
ATOM 851 C CA . LEU A 1 118 ? 8.423 7.924 0.663 1.00 79.69 118 LEU A CA 1
ATOM 852 C C . LEU A 1 118 ? 7.878 8.888 1.727 1.00 79.69 118 LEU A C 1
ATOM 854 O O . LEU A 1 118 ? 7.38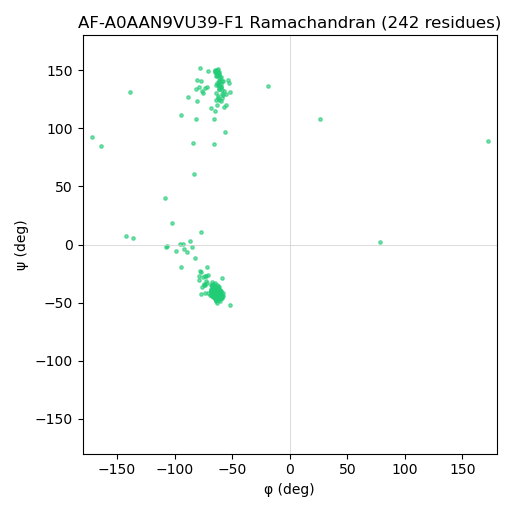6 8.431 2.756 1.00 79.69 118 LEU A O 1
ATOM 858 N N . ILE A 1 119 ? 7.916 10.203 1.479 1.00 74.56 119 ILE A N 1
ATOM 859 C CA . ILE A 1 119 ? 7.354 11.204 2.400 1.00 74.56 119 ILE A CA 1
ATOM 860 C C . ILE A 1 119 ? 5.859 10.968 2.604 1.00 74.56 119 ILE A C 1
ATOM 862 O O . ILE A 1 119 ? 5.399 10.962 3.743 1.00 74.56 119 ILE A O 1
ATOM 866 N N . CYS A 1 120 ? 5.101 10.736 1.530 1.00 72.50 120 CYS A N 1
ATOM 867 C CA . CYS A 1 120 ? 3.678 10.427 1.627 1.00 72.50 120 CYS A CA 1
ATOM 868 C C . CYS A 1 120 ? 3.439 9.154 2.448 1.00 72.50 120 CYS A C 1
ATOM 870 O O . CYS A 1 120 ? 2.587 9.161 3.329 1.00 72.50 120 CYS A O 1
ATOM 872 N N . ALA A 1 121 ? 4.226 8.097 2.228 1.00 75.06 121 ALA A N 1
ATOM 873 C CA . ALA A 1 121 ? 4.115 6.859 2.995 1.00 75.06 121 ALA A CA 1
ATOM 874 C C . ALA A 1 121 ? 4.388 7.069 4.496 1.00 75.06 121 ALA A C 1
ATOM 876 O O . ALA A 1 121 ? 3.646 6.549 5.330 1.00 75.06 121 ALA A O 1
ATOM 877 N N . ILE A 1 122 ? 5.410 7.862 4.843 1.00 74.25 122 ILE A N 1
ATOM 878 C CA . ILE A 1 122 ? 5.726 8.219 6.235 1.00 74.25 122 ILE A CA 1
ATOM 879 C C . ILE A 1 122 ? 4.614 9.086 6.836 1.00 74.25 122 ILE A C 1
ATOM 881 O O . ILE A 1 122 ? 4.183 8.850 7.962 1.00 74.25 122 ILE A O 1
ATOM 885 N N . ALA A 1 123 ? 4.111 10.076 6.099 1.00 74.62 123 ALA A N 1
ATOM 886 C CA . ALA A 1 123 ? 3.029 10.929 6.573 1.00 74.62 123 ALA A CA 1
ATOM 887 C C . ALA A 1 123 ? 1.772 10.098 6.869 1.00 74.62 123 ALA A C 1
ATOM 889 O O . ALA A 1 123 ? 1.223 10.192 7.964 1.00 74.62 123 ALA A O 1
ATOM 890 N N . THR A 1 124 ? 1.355 9.229 5.942 1.00 79.94 124 THR A N 1
ATOM 891 C CA . THR A 1 124 ? 0.181 8.365 6.120 1.00 79.94 124 THR A CA 1
ATOM 892 C C . THR A 1 124 ? 0.341 7.421 7.310 1.00 79.94 124 THR A C 1
ATOM 894 O O . THR A 1 124 ? -0.591 7.294 8.101 1.00 79.94 124 THR A O 1
ATOM 897 N N . SER A 1 125 ? 1.513 6.804 7.497 1.00 77.12 125 SER A N 1
ATOM 898 C CA . SER A 1 125 ? 1.738 5.932 8.657 1.00 77.12 125 SER A CA 1
ATOM 899 C C . SER A 1 125 ? 1.700 6.703 9.979 1.00 77.12 125 SER A C 1
ATOM 901 O O . SER A 1 125 ? 1.147 6.213 10.962 1.00 77.12 125 SER A O 1
ATOM 903 N N . THR A 1 126 ? 2.214 7.935 9.996 1.00 81.19 126 THR A N 1
ATOM 904 C CA . THR A 1 126 ? 2.187 8.799 11.184 1.00 81.19 126 THR A CA 1
ATOM 905 C C . THR A 1 126 ? 0.758 9.237 11.524 1.00 81.19 126 THR A C 1
ATOM 907 O O . THR A 1 126 ? 0.376 9.219 12.694 1.00 81.19 126 THR A O 1
ATOM 910 N N . TYR A 1 127 ? -0.062 9.573 10.520 1.00 79.75 127 TYR A N 1
ATOM 911 C CA . TYR A 1 127 ? -1.473 9.925 10.718 1.00 79.75 127 TYR A CA 1
ATOM 912 C C . TYR A 1 127 ? -2.302 8.763 11.271 1.00 79.75 127 TYR A C 1
ATOM 914 O O . TYR A 1 127 ? -3.112 8.983 12.166 1.00 79.75 127 TYR A O 1
ATOM 922 N N . GLU A 1 128 ? -2.089 7.536 10.790 1.00 78.50 128 GLU A N 1
ATOM 923 C CA . GLU A 1 128 ? -2.770 6.338 11.305 1.00 78.50 128 GLU A CA 1
ATOM 924 C C . GLU A 1 128 ? -2.474 6.119 12.794 1.00 78.50 128 GLU A C 1
ATOM 926 O O . GLU A 1 128 ? -3.392 5.922 13.589 1.00 78.50 128 GLU A O 1
ATOM 931 N N . VAL A 1 129 ? -1.202 6.227 13.198 1.00 80.69 129 VAL A N 1
ATOM 932 C CA . VAL A 1 129 ? -0.805 6.106 14.611 1.00 80.69 129 VAL A CA 1
ATOM 933 C C . VAL A 1 129 ? -1.428 7.224 15.448 1.00 80.69 129 VAL A C 1
ATOM 935 O O . VAL A 1 129 ? -1.981 6.958 16.515 1.00 80.69 129 VAL A O 1
ATOM 938 N N . ALA A 1 130 ? -1.398 8.465 14.954 1.00 82.56 130 ALA A N 1
ATOM 939 C CA . ALA A 1 130 ? -2.002 9.600 15.643 1.00 82.56 130 ALA A CA 1
ATOM 940 C C . ALA A 1 130 ? -3.521 9.432 15.809 1.00 82.56 130 ALA A C 1
ATOM 942 O O . ALA A 1 130 ? -4.049 9.677 16.892 1.00 82.56 130 ALA A O 1
ATOM 943 N N . LEU A 1 131 ? -4.228 8.969 14.774 1.00 85.75 131 LEU A N 1
ATOM 944 C CA . LEU A 1 131 ? -5.660 8.672 14.841 1.00 85.75 131 LEU A CA 1
ATOM 945 C C . LEU A 1 131 ? -5.960 7.566 15.856 1.00 85.75 131 LEU A C 1
ATOM 947 O O . LEU A 1 131 ? -6.936 7.673 16.598 1.00 85.75 131 LEU A O 1
ATOM 951 N N . TRP A 1 132 ? -5.111 6.540 15.931 1.00 85.56 132 TRP A N 1
ATOM 952 C CA . TRP A 1 132 ? -5.259 5.451 16.895 1.00 85.56 132 TRP A CA 1
ATOM 953 C C . TRP A 1 132 ? -5.106 5.927 18.339 1.00 85.56 132 TRP A C 1
ATOM 955 O O . TRP A 1 132 ? -5.935 5.603 19.192 1.00 85.56 132 TRP A O 1
ATOM 965 N N . GLU A 1 133 ? -4.087 6.741 18.612 1.00 87.75 133 GLU A N 1
ATOM 966 C CA . GLU A 1 133 ? -3.899 7.339 19.934 1.00 87.75 133 GLU A CA 1
ATOM 967 C C . GLU A 1 133 ? -5.053 8.290 20.273 1.00 87.75 133 GLU A C 1
ATOM 969 O O . GLU A 1 133 ? -5.619 8.203 21.361 1.00 87.75 133 GLU A O 1
ATOM 974 N N . MET A 1 134 ? -5.505 9.120 19.327 1.00 84.19 134 MET A N 1
ATOM 975 C CA . MET A 1 134 ? -6.665 9.999 19.530 1.00 84.19 134 MET A CA 1
ATOM 976 C C . MET A 1 134 ? -7.952 9.210 19.807 1.00 84.19 134 MET A C 1
ATOM 978 O O . MET A 1 134 ? -8.723 9.590 20.689 1.00 84.19 134 MET A O 1
ATOM 982 N N . ALA A 1 135 ? -8.177 8.083 19.128 1.00 90.38 135 ALA A N 1
ATOM 983 C CA . ALA A 1 135 ? -9.306 7.195 19.400 1.00 90.38 135 ALA A CA 1
ATOM 984 C C . ALA A 1 135 ? -9.207 6.556 20.795 1.00 90.38 135 ALA A C 1
ATOM 986 O O . ALA A 1 135 ? -10.203 6.484 21.521 1.00 90.38 135 ALA A O 1
ATOM 987 N N . ARG A 1 136 ? -8.002 6.147 21.208 1.00 88.69 136 ARG A N 1
ATOM 988 C CA . ARG A 1 136 ? -7.734 5.608 22.547 1.00 88.69 136 ARG A CA 1
ATOM 989 C C . ARG A 1 136 ? -7.985 6.654 23.635 1.00 88.69 136 ARG A C 1
ATOM 991 O O . ARG A 1 136 ? -8.661 6.354 24.620 1.00 88.69 136 ARG A O 1
ATOM 998 N N . PHE A 1 137 ? -7.521 7.887 23.432 1.00 85.44 137 PHE A N 1
ATOM 999 C CA . PHE A 1 137 ? -7.813 9.019 24.313 1.00 85.44 137 PHE A CA 1
ATOM 1000 C C . PHE A 1 137 ? -9.313 9.329 24.360 1.00 85.44 137 PHE A C 1
ATOM 1002 O O . PHE A 1 137 ? -9.867 9.491 25.447 1.00 85.44 137 PHE A O 1
ATOM 1009 N N . GLY A 1 138 ? -9.997 9.336 23.215 1.00 91.94 138 GLY A N 1
ATOM 1010 C CA . GLY A 1 138 ? -11.446 9.526 23.143 1.00 91.94 138 GLY A CA 1
ATOM 1011 C C . GLY A 1 138 ? -12.221 8.464 23.929 1.00 91.94 138 GLY A C 1
ATOM 1012 O O . GLY A 1 138 ? -13.117 8.795 24.706 1.00 91.94 138 GLY A O 1
ATOM 1013 N N . MET A 1 139 ? -11.834 7.191 23.808 1.00 94.44 139 MET A N 1
ATOM 1014 C CA . MET A 1 139 ? -12.446 6.086 24.553 1.00 94.44 139 MET A CA 1
ATOM 1015 C C . MET A 1 139 ? -12.205 6.196 26.066 1.00 94.44 139 MET A C 1
ATOM 1017 O O . MET A 1 139 ? -13.110 5.907 26.854 1.00 94.44 139 MET A O 1
ATOM 1021 N N . LEU A 1 140 ? -11.016 6.642 26.482 1.00 93.31 140 LEU A N 1
ATOM 1022 C CA . LEU A 1 140 ? -10.699 6.898 27.888 1.00 93.31 140 LEU A CA 1
ATOM 1023 C C . LEU A 1 140 ? -11.566 8.035 28.452 1.00 93.31 140 LEU A C 1
ATOM 1025 O O . LEU A 1 140 ? -12.187 7.876 29.502 1.00 93.31 140 LEU A O 1
ATOM 1029 N N . LEU A 1 141 ? -11.669 9.156 27.731 1.00 93.31 141 LEU A N 1
ATOM 1030 C CA . LEU A 1 141 ? -12.512 10.294 28.113 1.00 93.31 141 LEU A CA 1
ATOM 1031 C C . LEU A 1 141 ? -13.994 9.912 28.191 1.00 93.31 141 LEU A C 1
ATOM 1033 O O . LEU A 1 141 ? -14.704 10.368 29.094 1.00 93.31 141 LEU A O 1
ATOM 1037 N N . TYR A 1 142 ? -14.453 9.038 27.294 1.00 94.62 142 TYR A N 1
ATOM 1038 C CA . TYR A 1 142 ? -15.797 8.475 27.343 1.00 94.62 142 TYR A CA 1
ATOM 1039 C C . TYR A 1 142 ? -16.020 7.653 28.622 1.00 94.62 142 TYR A C 1
ATOM 1041 O O . TYR A 1 142 ? -16.994 7.889 29.334 1.00 94.62 142 TYR A O 1
ATOM 1049 N N . HIS A 1 143 ? -15.092 6.756 28.980 1.00 94.00 143 HIS A N 1
ATOM 1050 C CA . HIS A 1 143 ? -15.186 5.972 30.219 1.00 94.00 143 HIS A CA 1
ATOM 1051 C C . HIS A 1 143 ? -15.174 6.856 31.468 1.00 94.00 143 HIS A C 1
ATOM 1053 O O . HIS A 1 143 ? -16.001 6.666 32.359 1.00 94.00 143 HIS A O 1
ATOM 1059 N N . VAL A 1 144 ? -14.292 7.858 31.524 1.00 92.88 144 VAL A N 1
ATOM 1060 C CA . VAL A 1 144 ? -14.241 8.819 32.638 1.00 92.88 144 VAL A CA 1
ATOM 1061 C C . VAL A 1 144 ? -15.561 9.585 32.756 1.00 92.88 144 VAL A C 1
ATOM 1063 O O . VAL A 1 144 ? -16.093 9.732 33.858 1.00 92.88 144 VAL A O 1
ATOM 1066 N N . SER A 1 145 ? -16.137 10.018 31.632 1.00 93.19 145 SER A N 1
ATOM 1067 C CA . SER A 1 145 ? -17.457 10.663 31.595 1.00 93.19 145 SER A CA 1
ATOM 1068 C C . SER A 1 145 ? -18.563 9.745 32.127 1.00 93.19 145 SER A C 1
ATOM 1070 O O . SER A 1 145 ? -19.428 10.186 32.886 1.00 93.19 145 SER A O 1
ATOM 1072 N N . LEU A 1 146 ? -18.510 8.456 31.784 1.00 94.44 146 LEU A N 1
ATOM 1073 C CA . LEU A 1 146 ? -19.491 7.453 32.194 1.00 94.44 146 LEU A CA 1
ATOM 1074 C C . LEU A 1 146 ? -19.402 7.152 33.698 1.00 94.44 146 LEU A C 1
ATOM 1076 O O . LEU A 1 146 ? -20.422 7.153 34.387 1.00 94.44 146 LEU A O 1
ATOM 1080 N N . VAL A 1 147 ? -18.185 7.005 34.232 1.00 94.25 147 VAL A N 1
ATOM 1081 C CA . VAL A 1 147 ? -17.931 6.849 35.675 1.00 94.25 147 VAL A CA 1
ATOM 1082 C C . VAL A 1 147 ? -18.383 8.089 36.443 1.00 94.25 147 VAL A C 1
ATOM 1084 O O . VAL A 1 147 ? -19.056 7.970 37.465 1.00 94.25 147 VAL A O 1
ATOM 1087 N N . ARG A 1 148 ? -18.074 9.292 35.946 1.00 96.00 148 ARG A N 1
ATOM 1088 C CA . ARG A 1 148 ? -18.520 10.548 36.565 1.00 96.00 148 ARG A CA 1
ATOM 1089 C C . ARG A 1 148 ? -20.044 10.637 36.619 1.00 96.00 148 ARG A C 1
ATOM 1091 O O . ARG A 1 148 ? -20.584 11.010 37.658 1.00 96.00 148 ARG A O 1
ATOM 1098 N N . ARG A 1 149 ? -20.735 10.274 35.533 1.00 93.88 149 ARG A N 1
ATOM 1099 C CA . ARG A 1 149 ? -22.203 10.221 35.491 1.00 93.88 149 ARG A CA 1
ATOM 1100 C C . ARG A 1 149 ? -22.751 9.215 36.502 1.00 93.88 149 ARG A C 1
ATOM 1102 O O . ARG A 1 149 ? -23.656 9.549 37.256 1.00 93.88 149 ARG A O 1
ATOM 1109 N N . PHE A 1 150 ? -22.168 8.023 36.576 1.00 91.38 150 PHE A N 1
ATOM 1110 C CA . PHE A 1 150 ? -22.566 7.001 37.542 1.00 91.38 150 PHE A CA 1
ATOM 1111 C C . PHE A 1 150 ? -22.378 7.461 38.999 1.00 91.38 150 PHE A C 1
ATOM 1113 O O . PHE A 1 150 ? -23.272 7.300 39.827 1.00 91.38 150 PHE A O 1
ATOM 1120 N N . LEU A 1 151 ? -21.250 8.104 39.313 1.00 89.62 151 LEU A N 1
ATOM 1121 C CA . LEU A 1 151 ? -20.998 8.684 40.636 1.00 89.62 151 LEU A CA 1
ATOM 1122 C C . LEU A 1 151 ? -21.982 9.808 40.983 1.00 89.62 151 LEU A C 1
ATOM 1124 O O . LEU A 1 151 ? -22.361 9.947 42.147 1.00 89.62 151 LEU A O 1
ATOM 1128 N N . TRP A 1 152 ? -22.404 10.599 39.994 1.00 88.62 152 TRP A N 1
ATOM 1129 C CA . TRP A 1 152 ? -23.421 11.633 40.177 1.00 88.62 152 TRP A CA 1
ATOM 1130 C C . TRP A 1 152 ? -24.784 11.033 40.541 1.00 88.62 152 TRP A C 1
ATOM 1132 O O . TRP A 1 152 ? -25.389 11.452 41.525 1.00 88.62 152 TRP A O 1
ATOM 1142 N N . GLU A 1 153 ? -25.217 9.996 39.821 1.00 91.44 153 GLU A N 1
ATOM 1143 C CA . GLU A 1 153 ? -26.453 9.255 40.116 1.00 91.44 153 GLU A CA 1
ATOM 1144 C C . GLU A 1 153 ? -26.421 8.624 41.520 1.00 91.44 153 GLU A C 1
ATOM 1146 O O . GLU A 1 153 ? -27.393 8.696 42.276 1.00 91.44 153 GLU A O 1
ATOM 1151 N N . LEU A 1 154 ? -25.273 8.065 41.926 1.00 82.56 154 LEU A N 1
ATOM 1152 C CA . LEU A 1 154 ? -25.095 7.516 43.274 1.00 82.56 154 LEU A CA 1
ATOM 1153 C C . LEU A 1 154 ? -25.128 8.588 44.372 1.00 82.56 154 LEU A C 1
ATOM 1155 O O . LEU A 1 154 ? -25.634 8.318 45.465 1.00 82.56 154 LEU A O 1
ATOM 1159 N N . ARG A 1 155 ? -24.595 9.791 44.115 1.00 83.81 155 ARG A N 1
ATOM 1160 C CA . ARG A 1 155 ? -24.702 10.917 45.057 1.00 83.81 155 ARG A CA 1
ATOM 1161 C C . ARG A 1 155 ? -26.138 11.417 45.168 1.00 83.81 155 ARG A C 1
ATOM 1163 O O . ARG A 1 155 ? -26.590 11.643 46.285 1.00 83.81 155 ARG A O 1
ATOM 1170 N N . GLY A 1 156 ? -26.849 11.551 44.047 1.00 78.06 156 GLY A N 1
ATOM 1171 C CA . GLY A 1 156 ? -28.247 11.984 44.030 1.00 78.06 156 GLY A CA 1
ATOM 1172 C C . GLY A 1 156 ? -29.144 11.069 44.864 1.00 78.06 156 GLY A C 1
ATOM 1173 O O . GLY A 1 156 ? -29.912 11.554 45.687 1.00 78.06 156 GLY A O 1
ATOM 1174 N N . LYS A 1 157 ? -28.971 9.746 44.744 1.00 65.81 157 LYS A N 1
ATOM 1175 C CA . LYS A 1 157 ? -29.739 8.773 45.538 1.00 65.81 157 LYS A CA 1
ATOM 1176 C C . LYS A 1 157 ? -29.466 8.843 47.043 1.00 65.81 157 LYS A C 1
ATOM 1178 O O . LYS A 1 157 ? -30.408 8.843 47.823 1.00 65.81 157 LYS A O 1
ATOM 1183 N N . ARG A 1 158 ? -28.204 8.955 47.476 1.00 58.69 158 ARG A N 1
ATOM 1184 C CA . ARG A 1 158 ? -27.892 8.944 48.920 1.00 58.69 158 ARG A CA 1
ATOM 1185 C C . ARG A 1 158 ? -28.276 10.223 49.661 1.00 58.69 158 ARG A C 1
ATOM 1187 O O . ARG A 1 158 ? -28.516 10.161 50.861 1.00 58.69 158 ARG A O 1
ATOM 1194 N N . VAL A 1 159 ? -28.320 11.373 48.988 1.00 56.34 159 VAL A N 1
ATOM 1195 C CA . VAL A 1 159 ? -28.701 12.636 49.647 1.00 56.34 159 VAL A CA 1
ATOM 1196 C C . VAL A 1 159 ? -30.207 12.688 49.913 1.00 56.34 159 VAL A C 1
ATOM 1198 O O . VAL A 1 159 ? -30.620 13.207 50.946 1.00 56.34 159 VAL A O 1
ATOM 1201 N N . VAL A 1 160 ? -31.028 12.099 49.039 1.00 54.75 160 VAL A N 1
ATOM 1202 C CA . VAL A 1 160 ? -32.487 12.074 49.227 1.00 54.75 160 VAL A CA 1
ATOM 1203 C C . VAL A 1 160 ? -32.878 11.142 50.379 1.00 54.75 160 VAL A C 1
ATOM 1205 O O . VAL A 1 160 ? -33.674 11.544 51.224 1.00 54.75 160 VAL A O 1
ATOM 1208 N N . ASP A 1 161 ? -32.255 9.968 50.505 1.00 54.50 161 ASP A N 1
ATOM 1209 C CA . ASP A 1 161 ? -32.588 9.028 51.588 1.00 54.50 161 ASP A CA 1
ATOM 1210 C C . ASP A 1 161 ? -32.190 9.544 52.984 1.00 54.50 161 ASP A C 1
ATOM 1212 O O . ASP A 1 161 ? -32.913 9.328 53.955 1.00 54.50 161 ASP A O 1
ATOM 1216 N N . VAL A 1 162 ? -31.080 10.283 53.110 1.00 54.66 162 VAL A N 1
ATOM 1217 C CA . VAL A 1 162 ? -30.645 10.835 54.409 1.00 54.66 162 VAL A CA 1
ATOM 1218 C C . VAL A 1 162 ? -31.485 12.047 54.827 1.00 54.66 162 VAL A C 1
ATOM 1220 O O . VAL A 1 162 ? -31.807 12.187 56.005 1.00 54.66 162 VAL A O 1
ATOM 1223 N N . VAL A 1 163 ? -31.893 12.906 53.887 1.00 54.06 163 VAL A N 1
ATOM 1224 C CA . VAL A 1 163 ? -32.711 14.092 54.205 1.00 54.06 163 VAL A CA 1
ATOM 1225 C C . VAL A 1 163 ? -34.165 13.711 54.511 1.00 54.06 163 VAL A C 1
ATOM 1227 O O . VAL A 1 163 ? -34.762 14.293 55.416 1.00 54.06 163 VAL A O 1
ATOM 1230 N N . PHE A 1 164 ? -34.728 12.695 53.847 1.00 50.81 164 PHE A N 1
ATOM 1231 C CA . PHE A 1 164 ? -36.075 12.211 54.175 1.00 50.81 164 PHE A CA 1
ATOM 1232 C C . PHE A 1 164 ? -36.126 11.375 55.466 1.00 50.81 164 PHE A C 1
ATOM 1234 O O . PHE A 1 164 ? -37.138 11.421 56.164 1.00 50.81 164 PHE A O 1
ATOM 1241 N N . ALA A 1 165 ? -35.041 10.693 55.852 1.00 51.72 165 ALA A N 1
ATOM 1242 C CA . ALA A 1 165 ? -34.973 9.970 57.127 1.00 51.72 165 ALA A CA 1
ATOM 1243 C C . ALA A 1 165 ? -34.875 10.888 58.365 1.00 51.72 165 ALA A C 1
ATOM 1245 O O . ALA A 1 165 ? -35.189 10.457 59.471 1.00 51.72 165 ALA A O 1
ATOM 1246 N N . SER A 1 166 ? -34.465 12.154 58.214 1.00 51.78 166 SER A N 1
ATOM 1247 C CA . SER A 1 166 ? -34.381 13.108 59.335 1.00 51.78 166 SER A CA 1
ATOM 1248 C C . SER A 1 166 ? -35.644 13.952 59.558 1.00 51.78 166 SER A C 1
ATOM 1250 O O . SER A 1 166 ? -35.686 14.711 60.521 1.00 51.78 166 SER A O 1
ATOM 1252 N N . SER A 1 167 ? -36.678 13.831 58.714 1.00 49.12 167 SER A N 1
ATOM 1253 C CA . SER A 1 167 ? -37.911 14.633 58.828 1.00 49.12 167 SER A CA 1
ATOM 1254 C C . SER A 1 167 ? -39.130 13.858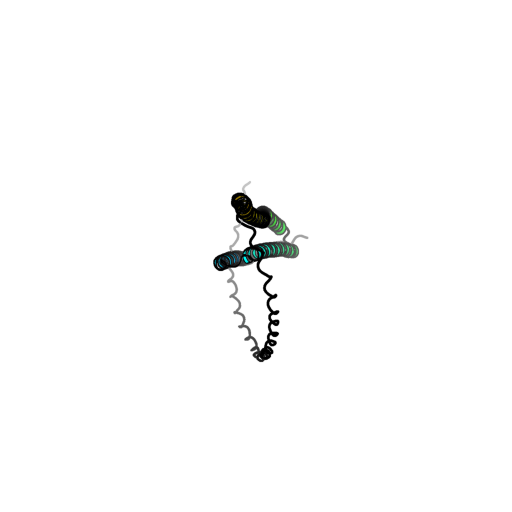 59.346 1.00 49.12 167 SER A C 1
ATOM 1256 O O . SER A 1 167 ? -40.202 14.447 59.502 1.00 49.12 167 SER A O 1
ATOM 1258 N N . SER A 1 168 ? -39.016 12.560 59.629 1.00 44.97 168 SER A N 1
ATOM 1259 C CA . SER A 1 168 ? -40.117 11.812 60.236 1.00 44.97 168 SER A CA 1
ATOM 1260 C C . SER A 1 168 ? -40.156 12.047 61.747 1.00 44.97 168 SER A C 1
ATOM 1262 O O . SER A 1 168 ? -39.310 11.566 62.498 1.00 44.97 168 SER A O 1
ATOM 1264 N N . THR A 1 169 ? -41.168 12.810 62.153 1.00 55.34 169 THR A N 1
ATOM 1265 C CA . THR A 1 169 ? -41.832 12.872 63.463 1.00 55.34 169 THR A CA 1
ATOM 1266 C C . THR A 1 169 ? -41.588 11.625 64.334 1.00 55.34 169 THR A C 1
ATOM 1268 O O . THR A 1 169 ? -41.715 10.517 63.809 1.00 55.34 169 THR A O 1
ATOM 1271 N N . PRO A 1 170 ? -41.308 11.752 65.650 1.00 50.22 170 PRO A N 1
ATOM 1272 C CA . PRO A 1 170 ? -41.085 10.610 66.540 1.00 50.22 170 PRO A CA 1
ATOM 1273 C C . PRO A 1 170 ? -42.374 9.792 66.696 1.00 50.22 170 PRO A C 1
ATOM 1275 O O . PRO A 1 170 ? -43.173 10.014 67.601 1.00 50.22 170 PRO A O 1
ATOM 1278 N N . SER A 1 171 ? -42.601 8.854 65.783 1.00 54.62 171 SER A N 1
ATOM 1279 C CA . SER A 1 171 ? -43.692 7.893 65.870 1.00 54.62 171 SER A CA 1
ATOM 1280 C C . SER A 1 171 ? -43.163 6.628 66.524 1.00 54.62 171 SER A C 1
ATOM 1282 O O . SER A 1 171 ? -42.310 5.943 65.971 1.00 54.62 171 SER A O 1
ATOM 1284 N N . VAL A 1 172 ? -43.657 6.405 67.742 1.00 57.84 172 VAL A N 1
ATOM 1285 C CA . VAL A 1 172 ? -43.907 5.123 68.411 1.00 57.84 172 VAL A CA 1
ATOM 1286 C C . VAL A 1 172 ? -43.026 3.960 67.943 1.00 57.84 172 VAL A C 1
ATOM 1288 O O . VAL A 1 172 ? -43.220 3.378 66.876 1.00 57.84 172 VAL A O 1
ATOM 1291 N N . ILE A 1 173 ? -42.103 3.584 68.828 1.00 51.66 173 ILE A N 1
ATOM 1292 C CA . ILE A 1 173 ? -41.255 2.395 68.744 1.00 51.66 173 ILE A CA 1
ATOM 1293 C C . ILE A 1 173 ? -42.158 1.164 68.607 1.00 51.66 173 ILE A C 1
ATOM 1295 O O . ILE A 1 173 ? -42.681 0.639 69.587 1.00 51.66 173 ILE A O 1
ATOM 1299 N N . THR A 1 174 ? -42.353 0.717 67.372 1.00 65.38 174 THR A N 1
ATOM 1300 C CA . THR A 1 174 ? -42.914 -0.599 67.078 1.00 65.38 174 THR A CA 1
ATOM 1301 C C . THR A 1 174 ? -41.727 -1.562 67.023 1.00 65.38 174 THR A C 1
ATOM 1303 O O . THR A 1 174 ? -40.747 -1.254 66.338 1.00 65.38 174 THR A O 1
ATOM 1306 N N . PRO A 1 175 ? -41.741 -2.674 67.778 1.00 71.00 175 PRO A N 1
ATOM 1307 C CA . PRO A 1 175 ? -40.618 -3.600 67.822 1.00 71.00 175 PRO A CA 1
ATOM 1308 C C . PRO A 1 175 ? -40.306 -4.131 66.414 1.00 71.00 175 PRO A C 1
ATOM 1310 O O . PRO A 1 175 ? -41.229 -4.378 65.633 1.00 71.00 175 PRO A O 1
ATOM 1313 N N . PRO A 1 176 ? -39.016 -4.289 66.072 1.00 69.94 176 PRO A N 1
ATOM 1314 C CA . PRO A 1 176 ? -38.611 -4.735 64.750 1.00 69.94 176 PRO A CA 1
ATOM 1315 C C . PRO A 1 176 ? -39.201 -6.125 64.461 1.00 69.94 176 PRO A C 1
ATOM 1317 O O . PRO A 1 176 ? -39.157 -6.996 65.336 1.00 69.94 176 PRO A O 1
ATOM 1320 N N . PRO A 1 177 ? -39.753 -6.354 63.255 1.00 71.50 177 PRO A N 1
ATOM 1321 C CA . PRO A 1 177 ? -40.247 -7.667 62.874 1.00 71.50 177 PRO A CA 1
ATOM 1322 C C . PRO A 1 177 ? -39.103 -8.682 62.936 1.00 71.50 177 PRO A C 1
ATOM 1324 O O . PRO A 1 177 ? -37.980 -8.416 62.503 1.00 71.50 177 PRO A O 1
ATOM 1327 N N . THR A 1 178 ? -39.401 -9.845 63.510 1.00 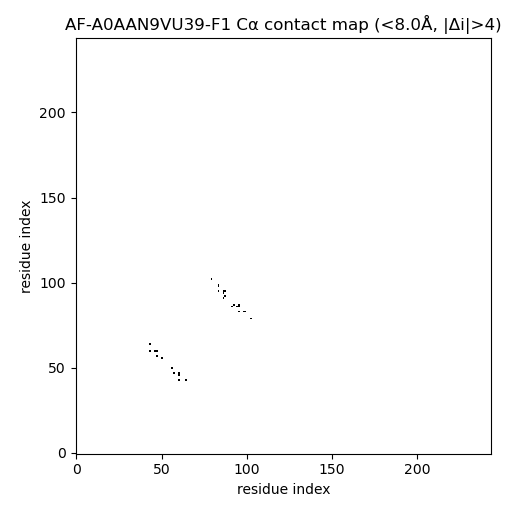75.69 178 THR A N 1
ATOM 1328 C CA . THR A 1 178 ? -38.483 -10.977 63.633 1.00 75.69 178 THR A CA 1
ATOM 1329 C C . THR A 1 178 ? -37.880 -11.308 62.262 1.00 75.69 178 THR A C 1
ATOM 1331 O O . THR A 1 178 ? -38.638 -11.417 61.294 1.00 75.69 178 THR A O 1
ATOM 1334 N N . PRO A 1 179 ? -36.548 -11.464 62.140 1.00 70.38 179 PRO A N 1
ATOM 1335 C CA . PRO A 1 179 ? -35.913 -11.777 60.867 1.00 70.38 179 PRO A CA 1
ATOM 1336 C C . PRO A 1 179 ? -36.518 -13.047 60.264 1.00 70.38 179 PRO A C 1
ATOM 1338 O O . PRO A 1 179 ? -36.481 -14.114 60.880 1.00 70.38 179 PRO A O 1
ATOM 1341 N N . ALA A 1 180 ? -37.085 -12.924 59.064 1.00 74.81 180 ALA A N 1
ATOM 1342 C CA . ALA A 1 180 ? -37.521 -14.072 58.287 1.00 74.81 180 ALA A CA 1
ATOM 1343 C C . ALA A 1 180 ? -36.307 -14.953 57.969 1.00 74.81 180 ALA A C 1
ATOM 1345 O O . ALA A 1 180 ? -35.224 -14.455 57.648 1.00 74.81 180 ALA A O 1
ATOM 1346 N N . SER A 1 181 ? -36.493 -16.264 58.102 1.00 77.06 181 SER A N 1
ATOM 1347 C CA . SER A 1 181 ? -35.452 -17.267 57.908 1.00 77.06 181 SER A CA 1
ATOM 1348 C C . SER A 1 181 ? -34.772 -17.110 56.540 1.00 77.06 181 SER A C 1
ATOM 1350 O O . SER A 1 181 ? -35.450 -16.811 55.553 1.00 77.06 181 SER A O 1
ATOM 1352 N N . PRO A 1 182 ? -33.446 -17.305 56.460 1.00 77.12 182 PRO A N 1
ATOM 1353 C CA . PRO A 1 182 ? -32.712 -17.149 55.213 1.00 77.12 182 PRO A CA 1
ATOM 1354 C C . PRO A 1 182 ? -33.246 -18.122 54.148 1.00 77.12 182 PRO A C 1
ATOM 1356 O O . PRO A 1 182 ? -33.521 -19.283 54.469 1.00 77.12 182 PRO A O 1
ATOM 1359 N N . PRO A 1 183 ? -33.399 -17.674 52.888 1.00 77.69 183 PRO A N 1
ATOM 1360 C CA . PRO A 1 183 ? -33.854 -18.538 51.811 1.00 77.69 183 PRO A CA 1
ATOM 1361 C C . PRO A 1 183 ? -32.869 -19.691 51.613 1.00 77.69 183 PRO A C 1
ATOM 1363 O O . PRO A 1 183 ? -31.650 -19.512 51.632 1.00 77.69 183 PRO A O 1
ATOM 1366 N N . THR A 1 184 ? -33.421 -20.888 51.437 1.00 83.19 184 THR A N 1
ATOM 1367 C CA . THR A 1 184 ? -32.672 -22.114 51.168 1.00 83.19 184 THR A CA 1
ATOM 1368 C C . THR A 1 184 ? -31.820 -21.926 49.904 1.00 83.19 184 THR A C 1
ATOM 1370 O O . THR A 1 184 ? -32.344 -21.433 48.903 1.00 83.19 184 THR A O 1
ATOM 1373 N N . PRO A 1 185 ? -30.521 -22.277 49.914 1.00 78.38 185 PRO A N 1
ATOM 1374 C CA . PRO A 1 185 ? -29.653 -22.069 48.761 1.00 78.38 185 PRO A CA 1
ATOM 1375 C C . PRO A 1 185 ? -30.148 -22.868 47.550 1.00 78.38 185 PRO A C 1
ATOM 1377 O O . PRO A 1 185 ? -30.337 -24.083 47.622 1.00 78.38 185 PRO A O 1
ATOM 1380 N N . THR A 1 186 ? -30.343 -22.175 46.428 1.00 82.94 186 THR A N 1
ATOM 1381 C CA . THR A 1 186 ? -30.670 -22.784 45.135 1.00 82.94 186 THR A CA 1
ATOM 1382 C C . THR A 1 186 ? -29.500 -23.664 44.676 1.00 82.94 186 THR A C 1
ATOM 1384 O O . THR A 1 186 ? -28.359 -23.191 44.688 1.00 82.94 186 THR A O 1
ATOM 1387 N N . PRO A 1 187 ? -29.735 -24.925 44.268 1.00 83.19 187 PRO A N 1
ATOM 1388 C CA . PRO A 1 187 ? -28.668 -25.794 43.791 1.00 83.19 187 PRO A CA 1
ATOM 1389 C C . PRO A 1 187 ? -28.018 -25.231 42.515 1.00 83.19 187 PRO A C 1
ATOM 1391 O O . PRO A 1 187 ? -28.698 -24.599 41.699 1.00 83.19 187 PRO A O 1
ATOM 1394 N N . PRO A 1 188 ? -26.704 -25.448 42.329 1.00 84.19 188 PRO A N 1
ATOM 1395 C CA . PRO A 1 188 ? -25.986 -24.966 41.159 1.00 84.19 188 PRO A CA 1
ATOM 1396 C C . PRO A 1 188 ? -26.502 -25.633 39.872 1.00 84.19 188 PRO A C 1
ATOM 1398 O O . PRO A 1 188 ? -26.927 -26.793 39.903 1.00 84.19 188 PRO A O 1
ATOM 1401 N N . PRO A 1 189 ? -26.456 -24.928 38.727 1.00 80.44 189 PRO A N 1
ATOM 1402 C CA . PRO A 1 189 ? -26.842 -25.498 37.445 1.00 80.44 189 PRO A CA 1
ATOM 1403 C C . PRO A 1 189 ? -25.930 -26.674 37.075 1.00 80.44 189 PRO A C 1
ATOM 1405 O O . PRO A 1 189 ? -24.711 -26.618 37.239 1.00 80.44 189 PRO A O 1
ATOM 1408 N N . SER A 1 190 ? -26.548 -27.739 36.563 1.00 82.62 190 SER A N 1
ATOM 1409 C CA . SER A 1 190 ? -25.852 -28.929 36.071 1.00 82.62 190 SER A CA 1
ATOM 1410 C C . SER A 1 190 ? -24.919 -28.569 34.902 1.00 82.62 190 SER A C 1
ATOM 1412 O O . SER A 1 190 ? -25.307 -27.755 34.056 1.00 82.62 190 SER A O 1
ATOM 1414 N N . PRO A 1 191 ? -23.703 -29.143 34.822 1.00 83.38 191 PRO A N 1
ATOM 1415 C CA . PRO A 1 191 ? -22.776 -28.880 33.727 1.00 83.38 191 PRO A CA 1
ATOM 1416 C C . PRO A 1 191 ? -23.374 -29.278 32.371 1.00 83.38 191 PRO A C 1
ATOM 1418 O O . PRO A 1 191 ? -23.963 -30.347 32.213 1.00 83.38 191 PRO A O 1
ATOM 1421 N N . SER A 1 192 ? -23.197 -28.400 31.381 1.00 82.38 192 SER A N 1
ATOM 1422 C CA . SER A 1 192 ? -23.601 -28.654 29.996 1.00 82.38 192 SER A CA 1
ATOM 1423 C C . SER A 1 192 ? -22.821 -29.844 29.419 1.00 82.38 192 SER A C 1
ATOM 1425 O O . SER A 1 192 ? -21.612 -29.935 29.651 1.00 82.38 1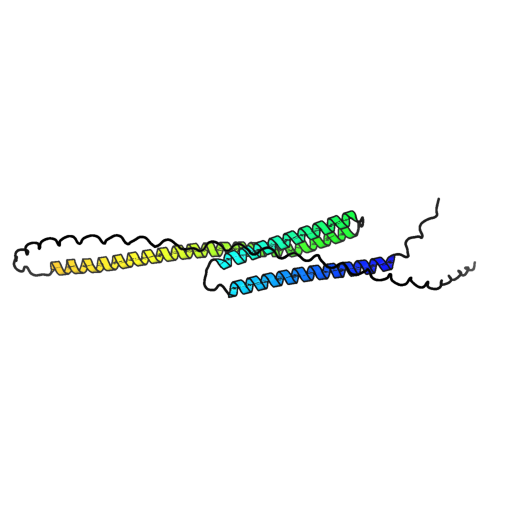92 SER A O 1
ATOM 1427 N N . PRO A 1 193 ? -23.463 -30.738 28.643 1.00 85.88 193 PRO A N 1
ATOM 1428 C CA . PRO A 1 193 ? -22.771 -31.839 27.986 1.00 85.88 193 PRO A CA 1
ATOM 1429 C C . PRO A 1 193 ? -21.716 -31.329 26.986 1.00 85.88 193 PRO A C 1
ATOM 1431 O O . PRO A 1 193 ? -21.876 -30.240 26.420 1.00 85.88 193 PRO A O 1
ATOM 1434 N N . PRO A 1 194 ? -20.636 -32.102 26.763 1.00 86.12 194 PRO A N 1
ATOM 1435 C CA . PRO A 1 194 ? -19.597 -31.753 25.804 1.00 86.12 194 PRO A CA 1
ATOM 1436 C C . PRO A 1 194 ? -20.147 -31.737 24.366 1.00 86.12 194 PRO A C 1
ATOM 1438 O O . PRO A 1 194 ? -21.057 -32.508 24.044 1.00 86.12 194 PRO A O 1
ATOM 1441 N N . PRO A 1 195 ? -19.602 -30.879 23.486 1.00 84.19 195 PRO A N 1
ATOM 1442 C CA . PRO A 1 195 ? -19.999 -30.841 22.086 1.00 84.19 195 PRO A CA 1
ATOM 1443 C C . PRO A 1 195 ? -19.660 -32.166 21.377 1.00 84.19 195 PRO A C 1
ATOM 1445 O O . PRO A 1 195 ? -18.654 -32.802 21.707 1.00 84.19 195 PRO A O 1
ATOM 1448 N N . PRO A 1 196 ? -20.476 -32.591 20.394 1.00 85.00 196 PRO A N 1
ATOM 1449 C CA . PRO A 1 196 ? -20.216 -33.800 19.625 1.00 85.00 196 PRO A CA 1
ATOM 1450 C C . PRO A 1 196 ? -18.913 -33.681 18.810 1.00 85.00 196 PRO A C 1
ATOM 1452 O O . PRO A 1 196 ? -18.539 -32.579 18.395 1.00 85.00 196 PRO A O 1
ATOM 1455 N N . PRO A 1 197 ? -18.213 -34.802 18.558 1.00 79.81 197 PRO A N 1
ATOM 1456 C CA . PRO A 1 197 ? -16.978 -34.811 17.782 1.00 79.81 197 PRO A CA 1
ATOM 1457 C C . PRO A 1 197 ? -17.213 -34.316 16.348 1.00 79.81 197 PRO A C 1
ATOM 1459 O O . PRO A 1 197 ? -18.155 -34.735 15.675 1.00 79.81 197 PRO A O 1
ATOM 1462 N N . SER A 1 198 ? -16.331 -33.429 15.878 1.00 76.81 198 SER A N 1
ATOM 1463 C CA . SER A 1 198 ? -16.369 -32.883 14.518 1.00 76.81 198 SER A CA 1
ATOM 1464 C C . SER A 1 198 ? -16.126 -33.985 13.491 1.00 76.81 198 SER A C 1
ATOM 1466 O O . SER A 1 198 ? -15.027 -34.533 13.401 1.00 76.81 198 SER A O 1
ATOM 1468 N N . THR A 1 199 ? -17.132 -34.280 12.672 1.00 74.69 199 THR A N 1
ATOM 1469 C CA . THR A 1 199 ? -17.028 -35.187 11.523 1.00 74.69 199 THR A CA 1
ATOM 1470 C C . THR A 1 199 ? -16.467 -34.445 10.313 1.00 74.69 199 THR A C 1
ATOM 1472 O O . THR A 1 199 ? -17.138 -34.303 9.291 1.00 74.69 199 THR A O 1
ATOM 1475 N N . THR A 1 200 ? -15.249 -33.914 10.428 1.00 79.19 200 THR A N 1
ATOM 1476 C CA . THR A 1 200 ? -14.568 -33.318 9.275 1.00 79.19 200 THR A CA 1
ATOM 1477 C C . THR A 1 200 ? -14.216 -34.448 8.302 1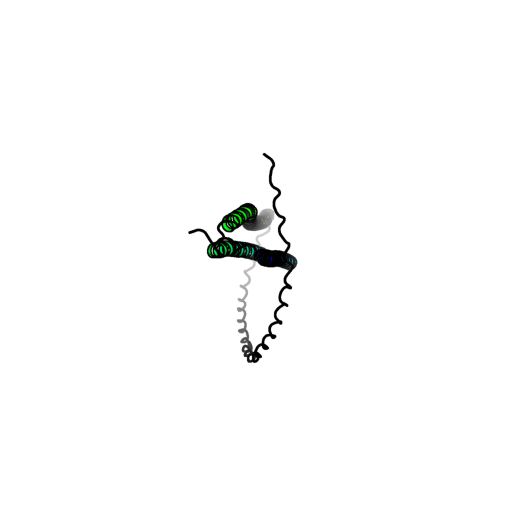.00 79.19 200 THR A C 1
ATOM 1479 O O . THR A 1 200 ? -13.468 -35.350 8.689 1.00 79.19 200 THR A O 1
ATOM 1482 N N . PRO A 1 201 ? -14.752 -34.456 7.068 1.00 79.44 201 PRO A N 1
ATOM 1483 C CA . PRO A 1 201 ? -14.418 -35.489 6.100 1.00 79.44 201 PRO A CA 1
ATOM 1484 C C . PRO A 1 201 ? -12.921 -35.426 5.756 1.00 79.44 201 PRO A C 1
ATOM 1486 O O . PRO A 1 201 ? -12.343 -34.334 5.723 1.00 79.44 201 PRO A O 1
ATOM 1489 N N . PRO A 1 202 ? -12.276 -36.578 5.504 1.00 78.44 202 PRO A N 1
ATOM 1490 C CA . PRO A 1 202 ? -10.881 -36.609 5.098 1.00 78.44 202 PRO A CA 1
ATOM 1491 C C . PRO A 1 202 ? -10.692 -35.826 3.788 1.00 78.44 202 PRO A C 1
ATOM 1493 O O . PRO A 1 202 ? -11.570 -35.856 2.919 1.00 78.44 202 PRO A O 1
ATOM 1496 N N . PRO A 1 203 ? -9.561 -35.120 3.628 1.00 74.31 203 PRO A N 1
ATOM 1497 C CA . PRO A 1 203 ? -9.272 -34.378 2.411 1.00 74.31 203 PRO A CA 1
ATOM 1498 C C . PRO A 1 203 ? -9.261 -35.326 1.208 1.00 74.31 203 PRO A C 1
ATOM 1500 O O . PRO A 1 203 ? -8.563 -36.342 1.203 1.00 74.31 203 PRO A O 1
ATOM 1503 N N . LEU A 1 204 ? -10.062 -34.986 0.196 1.00 75.50 204 LEU A N 1
ATOM 1504 C CA . LEU A 1 204 ? -10.130 -35.718 -1.064 1.00 75.50 204 LEU A CA 1
ATOM 1505 C C . LEU A 1 204 ? -8.739 -35.761 -1.702 1.00 75.50 204 LEU A C 1
ATOM 1507 O O . LEU A 1 204 ? -8.072 -34.735 -1.853 1.00 75.50 204 LEU A O 1
ATOM 1511 N N . THR A 1 205 ? -8.307 -36.964 -2.068 1.00 73.00 205 THR A N 1
ATOM 1512 C CA . THR A 1 205 ? -7.041 -37.200 -2.757 1.00 73.00 205 THR A CA 1
ATOM 1513 C C . THR A 1 205 ? -7.037 -36.426 -4.081 1.00 73.00 205 THR A C 1
ATOM 1515 O O . THR A 1 205 ? -8.008 -36.531 -4.838 1.00 73.00 205 THR A O 1
ATOM 1518 N N . PRO A 1 206 ? -5.994 -35.630 -4.378 1.00 74.12 206 PRO A N 1
ATOM 1519 C CA . PRO A 1 206 ? -5.948 -34.855 -5.608 1.00 74.12 206 PRO A CA 1
ATOM 1520 C C . PRO A 1 206 ? -5.975 -35.780 -6.836 1.00 74.12 206 PRO A C 1
ATOM 1522 O O . PRO A 1 206 ? -5.338 -36.839 -6.820 1.00 74.12 206 PRO A O 1
ATOM 1525 N N . PRO A 1 207 ? -6.712 -35.407 -7.897 1.00 77.62 207 PRO A N 1
ATOM 1526 C CA . PRO A 1 207 ? -6.821 -36.221 -9.098 1.00 77.62 207 PRO A CA 1
ATOM 1527 C C . PRO A 1 207 ? -5.446 -36.413 -9.762 1.00 77.62 207 PRO A C 1
ATOM 1529 O O . PRO A 1 207 ? -4.608 -35.507 -9.719 1.00 77.62 207 PRO A O 1
ATOM 1532 N N . PRO A 1 208 ? -5.204 -37.578 -10.393 1.00 76.31 208 PRO A N 1
ATOM 1533 C CA . PRO A 1 208 ? -3.945 -37.867 -11.067 1.00 76.31 208 PRO A CA 1
ATOM 1534 C C . PRO A 1 208 ? -3.667 -36.833 -12.163 1.00 76.31 208 PRO A C 1
ATOM 1536 O O . PRO A 1 208 ? -4.544 -36.493 -12.961 1.00 76.31 208 PRO A O 1
ATOM 1539 N N . ALA A 1 209 ? -2.434 -36.321 -12.178 1.00 67.75 209 ALA A N 1
ATOM 1540 C CA . ALA A 1 209 ? -1.991 -35.311 -13.127 1.00 67.75 209 ALA A CA 1
ATOM 1541 C C . ALA A 1 209 ? -2.222 -35.785 -14.570 1.00 67.75 209 ALA A C 1
ATOM 1543 O O . ALA A 1 209 ? -1.840 -36.891 -14.957 1.00 67.75 209 ALA A O 1
ATOM 1544 N N . ARG A 1 210 ? -2.867 -34.929 -15.367 1.00 72.56 210 ARG A N 1
ATOM 1545 C CA . ARG A 1 210 ? -3.140 -35.186 -16.782 1.00 72.56 210 ARG A CA 1
ATOM 1546 C C . ARG A 1 210 ? -1.810 -35.350 -17.535 1.00 72.56 210 ARG A C 1
ATOM 1548 O O . ARG A 1 210 ? -0.937 -34.502 -17.352 1.00 72.56 210 ARG A O 1
ATOM 1555 N N . PRO A 1 211 ? -1.651 -36.370 -18.397 1.00 70.12 211 PRO A N 1
ATOM 1556 C CA . PRO A 1 211 ? -0.456 -36.523 -19.217 1.00 70.12 211 PRO A CA 1
ATOM 1557 C C . PRO A 1 211 ? -0.240 -35.277 -20.077 1.00 70.12 211 PRO A C 1
ATOM 1559 O O . PRO A 1 211 ? -1.089 -34.918 -20.896 1.00 70.12 211 PRO A O 1
ATOM 1562 N N . THR A 1 212 ? 0.884 -34.601 -19.863 1.00 67.88 212 THR A N 1
ATOM 1563 C CA . THR A 1 212 ? 1.308 -33.449 -20.655 1.00 67.88 212 THR A CA 1
ATOM 1564 C C . THR A 1 212 ? 1.598 -33.929 -22.074 1.00 67.88 212 THR A C 1
ATOM 1566 O O . THR A 1 212 ? 2.577 -34.633 -22.313 1.00 67.88 212 THR A O 1
ATOM 1569 N N . THR A 1 213 ? 0.730 -33.589 -23.023 1.00 69.25 213 THR A N 1
ATOM 1570 C CA . THR A 1 213 ? 0.970 -33.845 -24.446 1.00 69.25 213 THR A CA 1
ATOM 1571 C C . THR A 1 213 ? 2.208 -33.075 -24.888 1.00 69.25 213 THR A C 1
ATOM 1573 O O . THR A 1 213 ? 2.299 -31.868 -24.649 1.00 69.25 213 THR A O 1
ATOM 1576 N N . ALA A 1 214 ? 3.156 -33.780 -25.508 1.00 75.94 214 ALA A N 1
ATOM 1577 C CA . ALA A 1 214 ? 4.388 -33.200 -26.024 1.00 75.94 214 ALA A CA 1
ATOM 1578 C C . ALA A 1 214 ? 4.084 -32.003 -26.950 1.00 75.94 214 ALA A C 1
ATOM 1580 O O . ALA A 1 214 ? 3.130 -32.068 -27.732 1.00 75.94 214 ALA A O 1
ATOM 1581 N N . PRO A 1 215 ? 4.859 -30.909 -26.858 1.00 79.06 215 PRO A N 1
ATOM 1582 C CA . PRO A 1 215 ? 4.646 -29.738 -27.694 1.00 79.06 215 PRO A CA 1
ATOM 1583 C C . PRO A 1 215 ? 4.803 -30.094 -29.183 1.00 79.06 215 PRO A C 1
ATOM 1585 O O . PRO A 1 215 ? 5.659 -30.913 -29.531 1.00 79.06 215 PRO A O 1
ATOM 1588 N N . PRO A 1 216 ? 3.985 -29.494 -30.067 1.00 82.00 216 PRO A N 1
ATOM 1589 C CA . PRO A 1 216 ? 4.075 -29.728 -31.502 1.00 82.00 216 PRO A CA 1
ATOM 1590 C C . PRO A 1 216 ? 5.446 -29.288 -32.043 1.00 82.00 216 PRO A C 1
ATOM 1592 O O . PRO A 1 216 ? 6.042 -28.344 -31.513 1.00 82.00 216 PRO A O 1
ATOM 1595 N N . PRO A 1 217 ? 5.960 -29.953 -33.094 1.00 84.69 217 PRO A N 1
ATOM 1596 C CA . PRO A 1 217 ? 7.238 -29.594 -33.691 1.00 84.69 217 PRO A CA 1
ATOM 1597 C C . PRO A 1 217 ? 7.206 -28.158 -34.243 1.00 84.69 217 PRO A C 1
ATOM 1599 O O . PRO A 1 217 ? 6.163 -27.702 -34.723 1.00 84.69 217 PRO A O 1
ATOM 1602 N N . PRO A 1 218 ? 8.336 -27.433 -34.183 1.00 85.62 218 PRO A N 1
ATOM 1603 C CA . PRO A 1 218 ? 8.420 -26.072 -34.691 1.00 85.62 218 PRO A CA 1
ATOM 1604 C C . PRO A 1 218 ? 8.192 -26.029 -36.213 1.00 85.62 218 PRO A C 1
ATOM 1606 O O . PRO A 1 218 ? 8.569 -26.968 -36.921 1.00 85.62 218 PRO A O 1
ATOM 1609 N N . PRO A 1 219 ? 7.593 -24.944 -36.735 1.00 86.00 219 PRO A N 1
ATOM 1610 C CA . PRO A 1 219 ? 7.395 -24.773 -38.167 1.00 86.00 219 PRO A CA 1
ATOM 1611 C C . PRO A 1 219 ? 8.741 -24.670 -38.909 1.00 86.00 219 PRO A C 1
ATOM 1613 O O . PRO A 1 219 ? 9.720 -24.172 -38.344 1.00 86.00 219 PRO A O 1
ATOM 1616 N N . PRO A 1 220 ? 8.805 -25.120 -40.176 1.00 90.38 220 PRO A N 1
ATOM 1617 C CA . PRO A 1 220 ? 10.019 -25.037 -40.978 1.00 90.38 220 PRO A CA 1
ATOM 1618 C C . PRO A 1 220 ? 10.449 -23.575 -41.194 1.00 90.38 220 PRO A C 1
ATOM 1620 O O . PRO A 1 220 ? 9.595 -22.686 -41.287 1.00 90.38 220 PRO A O 1
ATOM 1623 N N . PRO A 1 221 ? 11.764 -23.303 -41.278 1.00 87.81 221 PRO A N 1
ATOM 1624 C CA . PRO A 1 221 ? 12.271 -21.956 -41.488 1.00 87.81 221 PRO A CA 1
ATOM 1625 C C . PRO A 1 221 ? 11.844 -21.402 -42.860 1.00 87.81 221 PRO A C 1
ATOM 1627 O O . PRO A 1 221 ? 11.767 -22.155 -43.835 1.00 87.81 221 PRO A O 1
ATOM 1630 N N . PRO A 1 222 ? 11.576 -20.087 -42.959 1.00 87.69 222 PRO A N 1
ATOM 1631 C CA . PRO A 1 222 ? 11.226 -19.447 -44.221 1.00 87.69 222 PRO A CA 1
ATOM 1632 C C . PRO A 1 222 ? 12.397 -19.488 -45.222 1.00 87.69 222 PRO A C 1
ATOM 1634 O O . PRO A 1 222 ? 13.561 -19.480 -44.809 1.00 87.69 222 PRO A O 1
ATOM 1637 N N . PRO A 1 223 ? 12.111 -19.516 -46.538 1.00 88.56 223 PRO A N 1
ATOM 1638 C CA . PRO A 1 223 ? 13.141 -19.528 -47.570 1.00 88.56 223 PRO A CA 1
ATOM 1639 C C . PRO A 1 223 ? 13.995 -18.247 -47.533 1.00 88.56 223 PRO A C 1
ATOM 1641 O O . PRO A 1 223 ? 13.489 -17.176 -47.181 1.00 88.56 223 PRO A O 1
ATOM 1644 N N . PRO A 1 224 ? 15.287 -18.335 -47.898 1.00 87.25 224 PRO A N 1
ATOM 1645 C CA . PRO A 1 224 ? 16.183 -17.187 -47.903 1.00 87.25 224 PRO A CA 1
ATOM 1646 C C . PRO A 1 224 ? 15.726 -16.121 -48.915 1.00 87.25 224 PRO A C 1
ATOM 1648 O O . PRO A 1 224 ? 15.193 -16.461 -49.976 1.00 87.25 224 PRO A O 1
ATOM 1651 N N . PRO A 1 225 ? 15.932 -14.827 -48.611 1.00 83.25 225 PRO A N 1
ATOM 1652 C CA . PRO A 1 225 ? 15.560 -13.743 -49.509 1.00 83.25 225 PRO A CA 1
ATOM 1653 C C . PRO A 1 225 ? 16.378 -13.777 -50.818 1.00 83.25 225 PRO A C 1
ATOM 1655 O O . PRO A 1 225 ? 17.539 -14.195 -50.803 1.00 83.25 225 PRO A O 1
ATOM 1658 N N . PRO A 1 226 ? 15.806 -13.311 -51.947 1.00 78.44 226 PRO A N 1
ATOM 1659 C CA . PRO A 1 226 ? 16.509 -13.223 -53.226 1.00 78.44 226 PRO A CA 1
ATOM 1660 C C . PRO A 1 226 ? 17.756 -12.337 -53.136 1.00 78.44 226 PRO A C 1
ATOM 1662 O O . PRO A 1 226 ? 17.739 -11.287 -52.490 1.00 78.44 226 PRO A O 1
ATOM 1665 N N . ALA A 1 227 ? 18.833 -12.748 -53.808 1.00 78.19 227 ALA A N 1
ATOM 1666 C CA . ALA A 1 227 ? 20.080 -11.992 -53.847 1.00 78.19 227 ALA A CA 1
ATOM 1667 C C . ALA A 1 227 ? 19.877 -10.599 -54.491 1.00 78.19 227 ALA A C 1
ATOM 1669 O O . ALA A 1 227 ? 19.136 -10.489 -55.472 1.00 78.19 227 ALA A O 1
ATOM 1670 N N . PRO A 1 228 ? 20.536 -9.537 -53.987 1.00 72.25 228 PRO A N 1
ATOM 1671 C CA . PRO A 1 228 ? 20.419 -8.198 -54.558 1.00 72.25 228 PRO A CA 1
ATOM 1672 C C . PRO A 1 228 ? 20.961 -8.146 -55.992 1.00 72.25 228 PRO A C 1
ATOM 1674 O O . PRO A 1 228 ? 22.128 -8.465 -56.233 1.00 72.25 228 PRO A O 1
ATOM 1677 N N . SER A 1 229 ? 20.130 -7.703 -56.940 1.00 71.25 229 SER A N 1
ATOM 1678 C CA . SER A 1 229 ? 20.560 -7.406 -58.309 1.00 71.25 229 SER A CA 1
ATOM 1679 C C . SER A 1 229 ? 21.614 -6.298 -58.309 1.00 71.25 229 SER A C 1
ATOM 1681 O O . SER A 1 229 ? 21.406 -5.212 -57.770 1.00 71.25 229 SER A O 1
ATOM 1683 N N . ARG A 1 230 ? 22.763 -6.596 -58.916 1.00 65.81 230 ARG A N 1
ATOM 1684 C CA . ARG A 1 230 ? 23.936 -5.722 -59.021 1.00 65.81 230 ARG A CA 1
ATOM 1685 C C . ARG A 1 230 ? 23.583 -4.467 -59.835 1.00 65.81 230 ARG A C 1
ATOM 1687 O O . ARG A 1 230 ? 23.197 -4.583 -60.994 1.00 65.81 230 ARG A O 1
ATOM 1694 N N . ALA A 1 231 ? 23.708 -3.286 -59.231 1.00 62.00 231 ALA A N 1
ATOM 1695 C CA . ALA A 1 231 ? 23.527 -2.008 -59.922 1.00 62.00 231 ALA A CA 1
ATOM 1696 C C . ALA A 1 231 ? 24.701 -1.726 -60.893 1.00 62.00 231 ALA A C 1
ATOM 1698 O O . ALA A 1 231 ? 25.821 -2.174 -60.622 1.00 62.00 231 ALA A O 1
ATOM 1699 N N . PRO A 1 232 ? 24.470 -1.009 -62.010 1.00 62.16 232 PRO A N 1
ATOM 1700 C CA . PRO A 1 232 ? 25.503 -0.702 -62.997 1.00 62.16 232 PRO A CA 1
ATOM 1701 C C . PRO A 1 232 ? 26.502 0.338 -62.467 1.00 62.16 232 PRO A C 1
ATOM 1703 O O . PRO A 1 232 ? 26.114 1.335 -61.858 1.00 62.16 232 PRO A O 1
ATOM 1706 N N . SER A 1 233 ? 27.793 0.084 -62.701 1.00 65.19 233 SER A N 1
ATOM 1707 C CA . SER A 1 233 ? 28.900 0.987 -62.370 1.00 65.19 233 SER A CA 1
ATOM 1708 C C . SER A 1 233 ? 28.752 2.325 -63.088 1.00 65.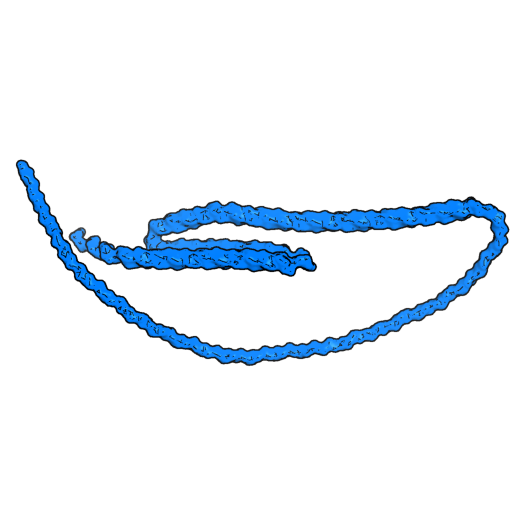19 233 SER A C 1
ATOM 1710 O O . SER A 1 233 ? 28.680 2.369 -64.313 1.00 65.19 233 SER A O 1
ATOM 1712 N N . VAL A 1 234 ? 28.740 3.407 -62.313 1.00 67.56 234 VAL A N 1
ATOM 1713 C CA . VAL A 1 234 ? 28.842 4.782 -62.809 1.00 67.56 234 VAL A CA 1
ATOM 1714 C C . VAL A 1 234 ? 30.318 5.080 -63.078 1.00 67.56 234 VAL A C 1
ATOM 1716 O O . VAL A 1 234 ? 31.156 4.909 -62.196 1.00 67.56 234 VAL A O 1
ATOM 1719 N N . GLU A 1 235 ? 30.618 5.467 -64.314 1.00 57.97 235 GLU A N 1
ATOM 1720 C CA . GLU A 1 235 ? 31.948 5.812 -64.818 1.00 57.97 235 GLU A CA 1
ATOM 1721 C C . GLU A 1 235 ? 32.362 7.215 -64.330 1.00 57.97 235 GLU A C 1
ATOM 1723 O O . GLU A 1 235 ? 31.574 8.161 -64.363 1.00 57.97 235 GLU A O 1
ATOM 1728 N N . GLU A 1 236 ? 33.584 7.325 -63.807 1.00 65.06 236 GLU A N 1
ATOM 1729 C CA . GLU A 1 236 ? 34.122 8.504 -63.118 1.00 65.06 236 GLU A CA 1
ATOM 1730 C C . GLU A 1 236 ? 34.625 9.574 -64.122 1.00 65.06 236 GLU A C 1
ATOM 1732 O O . GLU A 1 236 ? 35.333 9.219 -65.069 1.00 65.06 236 GLU A O 1
ATOM 1737 N N . PRO A 1 237 ? 34.306 10.878 -63.966 1.00 63.66 237 PRO A N 1
ATOM 1738 C CA . PRO A 1 237 ? 34.695 11.908 -64.937 1.00 63.66 237 PRO A CA 1
ATOM 1739 C C . PRO A 1 237 ? 36.183 12.282 -64.860 1.00 63.66 237 PRO A C 1
ATOM 1741 O O . PRO A 1 237 ? 36.697 12.629 -63.796 1.00 63.66 237 PRO A O 1
ATOM 1744 N N . GLN A 1 238 ? 36.861 12.294 -66.013 1.00 63.59 238 GLN A N 1
ATOM 1745 C CA . GLN A 1 238 ? 38.249 12.748 -66.145 1.00 63.59 238 GLN A CA 1
ATOM 1746 C C . GLN A 1 238 ? 38.424 14.244 -65.826 1.00 63.59 238 GLN A C 1
ATOM 1748 O O . GLN A 1 238 ? 37.653 15.097 -66.267 1.00 63.59 238 GLN A O 1
ATOM 1753 N N . ALA A 1 239 ? 39.492 14.553 -65.087 1.00 67.94 239 ALA A N 1
ATOM 1754 C CA . ALA A 1 239 ? 39.870 15.897 -64.667 1.00 67.94 239 ALA A CA 1
ATOM 1755 C C . ALA A 1 239 ? 40.451 16.745 -65.817 1.00 67.94 239 ALA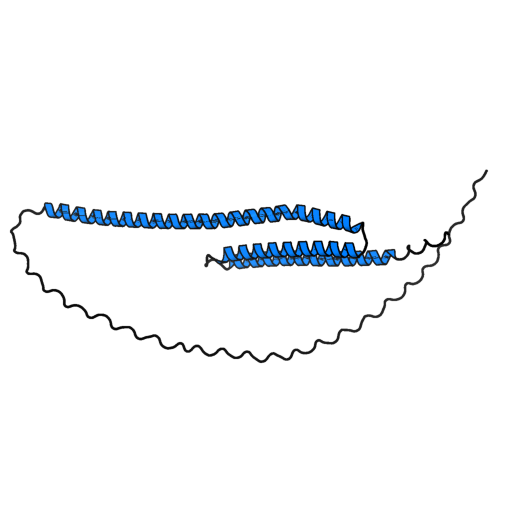 A C 1
ATOM 1757 O O . ALA A 1 239 ? 41.324 16.308 -66.565 1.00 67.94 239 ALA A O 1
ATOM 1758 N N . VAL A 1 240 ? 39.989 17.994 -65.906 1.00 68.94 240 VAL A N 1
ATOM 1759 C CA . VAL A 1 240 ? 40.430 19.018 -66.869 1.00 68.94 240 VAL A CA 1
ATOM 1760 C C . VAL A 1 240 ? 41.772 19.640 -66.425 1.00 68.94 240 VAL A C 1
ATOM 1762 O O . VAL A 1 240 ? 41.903 19.987 -65.247 1.00 68.94 240 VAL A O 1
ATOM 1765 N N . PRO A 1 241 ? 42.764 19.839 -67.320 1.00 66.06 241 PRO A N 1
ATOM 1766 C CA . PRO A 1 241 ? 44.038 20.467 -66.968 1.00 66.06 241 PRO A CA 1
ATOM 1767 C C . PRO A 1 241 ? 43.946 22.003 -66.919 1.00 66.06 241 PRO A C 1
ATOM 1769 O O . PRO A 1 241 ? 43.281 22.632 -67.741 1.00 66.06 241 PRO A O 1
ATOM 1772 N N . ARG A 1 242 ? 44.641 22.613 -65.947 1.00 56.84 242 ARG A N 1
ATOM 1773 C CA . ARG A 1 242 ? 44.765 24.076 -65.793 1.00 56.84 242 ARG A CA 1
ATOM 1774 C C . ARG A 1 242 ? 45.774 24.671 -66.792 1.00 56.84 242 ARG A C 1
ATOM 1776 O O . ARG A 1 242 ? 46.833 24.072 -66.973 1.00 56.84 242 ARG A O 1
ATOM 1783 N N . PRO A 1 243 ? 45.499 25.855 -67.372 1.00 65.81 243 PRO A N 1
ATOM 1784 C CA . PRO A 1 243 ? 46.455 26.585 -68.203 1.00 65.81 243 PRO A CA 1
ATOM 1785 C C . PRO A 1 243 ? 47.509 27.325 -67.359 1.00 65.81 243 PRO A C 1
ATOM 1787 O O . PRO A 1 243 ? 47.255 27.667 -66.201 1.00 65.81 243 PRO A O 1
ATOM 1790 N N . SER A 1 244 ? 48.690 27.504 -67.962 1.00 68.69 244 SER A N 1
ATOM 1791 C CA . SER A 1 244 ? 49.909 28.120 -67.405 1.00 68.69 244 SER A CA 1
ATOM 1792 C C . SER A 1 244 ? 49.871 29.643 -67.384 1.00 68.69 244 SER A C 1
ATOM 1794 O O . SER A 1 244 ? 49.273 30.220 -68.318 1.00 68.69 244 SER A O 1
#

Foldseek 3Di:
DDDDDDPPDPPPPVVVVVVVVVVVVVVVVVVVLVVVLVVLVVVLVVVVVVPPDDPPVVLVSLVVNLVVVVVSVVVVVVVLVVVLVVVVVVPPPVVNVVSVVVVVVVCVVVVVVNVVSVVVVVVVVVVVVVVVVVVVVVVVVVVVVVVVVVVVVVVVVVVVVVVVVVPDDPDDDDDDPDDDDDDDDDDDDDDDDDDDDDPDDDDDDDDPDDPDDDDDDDDDDDDDDDDDDDDDDDDDDDDDDDDD

Solvent-accessible surface area (backbone atoms only — not comparable to full-atom values): 15709 Å² total; per-residue (Å²): 145,85,89,88,83,87,83,75,82,83,65,63,69,64,54,56,55,50,51,54,51,50,51,52,50,53,51,51,54,52,52,50,52,52,52,50,53,51,47,52,52,50,52,52,53,54,56,61,72,74,46,91,85,57,93,65,56,63,65,53,49,52,50,50,51,51,51,50,52,53,49,52,53,49,52,51,51,51,53,52,53,49,53,54,51,54,43,64,75,68,68,49,71,72,58,50,56,56,52,50,50,52,52,50,53,50,49,65,61,48,48,59,54,54,52,50,52,49,51,51,52,53,50,53,55,51,50,54,54,51,50,51,51,51,50,52,52,50,53,50,55,50,50,52,52,51,52,54,51,51,53,49,55,54,50,56,54,55,54,53,57,56,59,58,66,73,67,67,71,94,70,75,92,68,79,79,79,77,82,74,77,80,80,78,82,78,80,80,82,78,82,78,80,79,81,80,82,83,84,73,75,78,83,78,78,78,78,82,81,75,84,80,75,78,79,78,81,81,80,83,81,79,82,81,78,82,81,82,80,82,78,83,85,80,84,82,84,83,83,82,86,83,85,134

Secondary structure (DSSP, 8-state):
--------TT-HHHHHHHHHHHHHHHHHHHHHHHHHHHHHHHHHHHHHHT-TT-SSHHHHHHHHHHHHHHHHHHHHHHHHHHHHHHHHHTT-HHHHHHHHHHHHHHHHHHHHHHHHHHHHHHHHHHHHHHHHHHHHHHHHHHHHHHHHHHHHHHHHHHHHHHHHHTSS-----PPPPPPPPPPPPPPPPPPPPPPPP--PPPPPPPPPPPP-PPPPPPPPPPPPPPPPPPPPPPPPPPPPPPP-

Mean predicted aligned error: 19.77 Å

Radius of gyration: 44.03 Å; Cα contacts (8 Å, |Δi|>4): 15; chains: 1; bounding box: 98×66×137 Å

pLDDT: mean 71.45, std 11.77, range [44.53, 96.0]

Organism: NCBI:txid2509291

Sequence (244 aa):
MAARADGCAAAAPASAAAAAALARAQARTALASVAFGIYLLCLGGAYLGYGHSYHRPITYALANVSMATAFATQIFHIAILYGIFVNKFLGCQKDLVYSLCASLAISMVTAPFTFITLICAIATSTYEVALWEMARFGMLLYHVSLVRRFLWELRGKRVVDVVFASSSTPSVITPPPTPASPPTPTPPPSPSPPPPPSTTPPPLTPPPARPTTAPPPPPPPPPPPPAPSRAPSVEEPQAVPRPS